Protein AF-A0A496DAZ5-F1 (afdb_monomer)

Mean predicted aligned error: 9.8 Å

Foldseek 3Di:
DVVVVVCLCCDPPRLQPCDPVLVVLLVVLVVCCVVVVDAAEAEDEALLVDPLVVSLVVQVSQLSQCQRPNPSAGSSRHPYYHYYYDVVSNVVSCCVVPNPPDDPVVVCVSRDDPDDDDDDCLVVLLVLQLVLQCLQDEPQADCPPDPLLSLLSSVVVSLCVVVPVADSVLSVVRNPDDYDDQDWKDFPPDIATQRLASLSVSLVVVCVSLVHLVSSLVSLVVCVVVFDFDDPSCVSLCQRQVCLLCCVPPVLDDQPDWDDDQQWIWGCHPSVSRSGIDTPVVRRPPGRDGSSNSSSSNSVSCVVGIDD

Sequence (308 aa):
MESFIQDIIQRQGSIYERNIVTQIIQSLITNAKKEEKKEIVLVIDDLDRIDPEHIFRILNILSVHDDFCCTKEHKFKIDKTILVCDVENIRRIFHAKYGSDVDFSGYIDKFYSKEVFHFHNEDEIQKCIADQILKIKSKTSDFQSDRYTYKGLEFILQYLIKYGYVNVRTLERFIFDYSMEDKTVRFNDMVLTVVNSPALIIFEFLKRVLGSSEDLLSTLLSISSNKIYVNCNHVDILELFIILADLPNNLLRDDKQKNSYKGVSYMIGAYKKNLIANIDYGTLSDCKVDCFGLLYDAYLNYKKHFVL

Structure (mmCIF, N/CA/C/O backbone):
data_AF-A0A496DAZ5-F1
#
_entry.id   AF-A0A496DAZ5-F1
#
loop_
_atom_site.group_PDB
_atom_site.id
_atom_site.type_symbol
_atom_site.label_atom_id
_atom_site.label_alt_id
_atom_site.label_comp_id
_atom_site.label_asym_id
_atom_site.label_entity_id
_atom_site.label_seq_id
_atom_site.pdbx_PDB_ins_code
_atom_site.Cartn_x
_atom_site.Cartn_y
_atom_site.Cartn_z
_atom_site.occupancy
_atom_site.B_iso_or_equiv
_atom_site.auth_seq_id
_atom_site.auth_comp_id
_atom_site.auth_asym_id
_atom_site.auth_atom_id
_atom_site.pdbx_PDB_model_num
ATOM 1 N N . MET A 1 1 ? -42.286 -4.685 42.822 1.00 54.16 1 MET A N 1
ATOM 2 C CA . MET A 1 1 ? -41.508 -4.258 41.636 1.00 54.16 1 MET A CA 1
ATOM 3 C C . MET A 1 1 ? -40.125 -3.758 42.030 1.00 54.16 1 MET A C 1
ATOM 5 O O . MET A 1 1 ? -39.163 -4.272 41.483 1.00 54.16 1 MET A O 1
ATOM 9 N N . GLU A 1 2 ? -39.995 -2.850 43.004 1.00 59.78 2 GLU A N 1
ATOM 10 C CA . GLU A 1 2 ? -38.678 -2.364 43.470 1.00 59.78 2 GLU A CA 1
ATOM 11 C C . GLU A 1 2 ? -37.768 -3.463 44.042 1.00 59.78 2 GLU A C 1
ATOM 13 O O . GLU A 1 2 ? -36.582 -3.483 43.724 1.00 59.78 2 GLU A O 1
ATOM 18 N N . SER A 1 3 ? -38.311 -4.424 44.803 1.00 69.88 3 SER A N 1
ATOM 19 C CA . SER A 1 3 ? -37.528 -5.556 45.334 1.00 69.88 3 SER A CA 1
ATOM 20 C C . SER A 1 3 ? -36.926 -6.435 44.231 1.00 69.88 3 SER A C 1
ATOM 22 O O . SER A 1 3 ? -35.763 -6.802 44.298 1.00 69.88 3 SER A O 1
ATOM 24 N N . PHE A 1 4 ? -37.686 -6.695 43.164 1.00 73.12 4 PHE A N 1
ATOM 25 C CA . PHE A 1 4 ? -37.251 -7.518 42.033 1.00 73.12 4 PHE A CA 1
ATOM 26 C C . PHE A 1 4 ? -36.111 -6.868 41.235 1.00 73.12 4 PHE A C 1
ATOM 28 O O . PHE A 1 4 ? -35.172 -7.545 40.827 1.00 73.12 4 PHE A O 1
ATOM 35 N N . ILE A 1 5 ? -36.165 -5.546 41.032 1.00 71.12 5 ILE A N 1
ATOM 36 C CA . ILE A 1 5 ? -35.084 -4.812 40.358 1.00 71.12 5 ILE A CA 1
ATOM 37 C C . ILE A 1 5 ? -33.823 -4.788 41.229 1.00 71.12 5 ILE A C 1
ATOM 39 O O . ILE A 1 5 ? -32.728 -5.002 40.714 1.00 71.12 5 ILE A O 1
ATOM 43 N N . GLN A 1 6 ? -33.962 -4.577 42.540 1.00 73.56 6 GLN A N 1
ATOM 44 C CA . GLN A 1 6 ? -32.828 -4.618 43.471 1.00 73.56 6 GLN A CA 1
ATOM 45 C C . GLN A 1 6 ? -32.149 -5.993 43.486 1.00 73.56 6 GLN A C 1
ATOM 47 O O . GLN A 1 6 ? -30.923 -6.062 43.391 1.00 73.56 6 GLN A O 1
ATOM 52 N N . ASP A 1 7 ? -32.928 -7.077 43.491 1.00 78.06 7 ASP A N 1
ATOM 53 C CA . ASP A 1 7 ? -32.398 -8.442 43.419 1.00 78.06 7 ASP A CA 1
ATOM 54 C C . ASP A 1 7 ? -31.611 -8.682 42.119 1.00 78.06 7 ASP A C 1
ATOM 56 O O . ASP A 1 7 ? -30.539 -9.286 42.132 1.00 78.06 7 ASP A O 1
ATOM 60 N N . ILE A 1 8 ? -32.093 -8.162 40.985 1.00 77.06 8 ILE A N 1
ATOM 61 C CA . ILE A 1 8 ? -31.413 -8.269 39.684 1.00 77.06 8 ILE A CA 1
ATOM 62 C C . ILE A 1 8 ? -30.109 -7.459 39.639 1.00 77.06 8 ILE A C 1
ATOM 64 O O . ILE A 1 8 ? -29.144 -7.896 39.006 1.00 77.06 8 ILE A O 1
ATOM 68 N N . ILE A 1 9 ? -30.068 -6.297 40.294 1.00 77.31 9 ILE A N 1
ATOM 69 C CA . ILE A 1 9 ? -28.884 -5.426 40.356 1.00 77.31 9 ILE A CA 1
ATOM 70 C C . ILE A 1 9 ? -27.791 -6.027 41.253 1.00 77.31 9 ILE A C 1
ATOM 72 O O . ILE A 1 9 ? -26.601 -5.843 40.989 1.00 77.31 9 ILE A O 1
ATOM 76 N N . GLN A 1 10 ? -28.174 -6.743 42.312 1.00 77.50 10 GLN A N 1
ATOM 77 C CA . GLN A 1 10 ? -27.234 -7.372 43.249 1.00 77.50 10 GLN A CA 1
ATOM 78 C C . GLN A 1 10 ? -26.801 -8.781 42.821 1.00 77.50 10 GLN A C 1
ATOM 80 O O . GLN A 1 10 ? -25.824 -9.315 43.346 1.00 77.50 10 GLN A O 1
ATOM 85 N N . ARG A 1 11 ? -27.495 -9.389 41.853 1.00 83.00 11 ARG A N 1
ATOM 86 C CA . ARG A 1 11 ? -27.170 -10.722 41.349 1.00 83.00 11 ARG A CA 1
ATOM 87 C C . ARG A 1 11 ? -25.868 -10.712 40.548 1.00 83.00 11 ARG A C 1
ATOM 89 O O . ARG A 1 11 ? -25.789 -10.124 39.471 1.00 83.00 11 ARG A O 1
ATOM 96 N N . GLN A 1 12 ? -24.873 -11.442 41.044 1.00 81.00 12 GLN A N 1
ATOM 97 C CA . GLN A 1 12 ? -23.608 -11.657 40.345 1.00 81.00 12 GLN A CA 1
ATOM 98 C C . GLN A 1 12 ? -23.838 -12.319 38.977 1.00 81.00 12 GLN A C 1
ATOM 100 O O . GLN A 1 12 ? -24.598 -13.284 38.863 1.00 81.00 12 GLN A O 1
ATOM 105 N N . GLY A 1 13 ? -23.190 -11.791 37.938 1.00 76.75 13 GLY A N 1
ATOM 106 C CA . GLY A 1 13 ? -23.338 -12.249 36.555 1.00 76.75 13 GLY A CA 1
ATOM 107 C C . GLY A 1 13 ? -24.593 -11.729 35.845 1.00 76.75 13 GLY A C 1
ATOM 108 O O . GLY A 1 13 ? -24.830 -12.085 34.693 1.00 76.75 13 GLY A O 1
ATOM 109 N N . SER A 1 14 ? -25.400 -10.890 36.502 1.00 83.06 14 SER A N 1
ATOM 110 C CA . SER A 1 14 ? -26.511 -10.180 35.864 1.00 83.06 14 SER A CA 1
ATOM 111 C C . SER A 1 14 ? -25.996 -9.109 34.902 1.00 83.06 14 SER A C 1
ATOM 113 O O . SER A 1 14 ? -25.025 -8.407 35.188 1.00 83.06 14 SER A O 1
ATOM 115 N N . ILE A 1 15 ? -26.705 -8.897 33.792 1.00 78.00 15 ILE A N 1
ATOM 116 C CA . ILE A 1 15 ? -26.423 -7.783 32.872 1.00 78.00 15 ILE A CA 1
ATOM 117 C C . ILE A 1 15 ? -26.554 -6.413 33.560 1.00 78.00 15 ILE A C 1
ATOM 119 O O . ILE A 1 15 ? -25.842 -5.468 33.219 1.00 78.00 15 ILE A O 1
ATOM 123 N N . TYR A 1 16 ? -27.386 -6.335 34.603 1.00 81.25 16 TYR A N 1
ATOM 124 C CA . TYR A 1 16 ? -27.602 -5.138 35.416 1.00 81.25 16 TYR A CA 1
ATOM 125 C C . TYR A 1 16 ? -26.789 -5.134 36.719 1.00 81.25 16 TYR A C 1
ATOM 127 O O . TYR A 1 16 ? -27.028 -4.294 37.587 1.00 81.25 16 TYR A O 1
ATOM 135 N N . GLU A 1 17 ? -25.834 -6.060 36.878 1.00 85.81 17 GLU A N 1
ATOM 136 C CA . GLU A 1 17 ? -25.013 -6.149 38.087 1.00 85.81 17 GLU A CA 1
ATOM 137 C C . GLU A 1 17 ? -24.323 -4.807 38.382 1.00 85.81 17 GLU A C 1
ATOM 139 O O . GLU A 1 17 ? -23.604 -4.268 37.531 1.00 85.81 17 GLU A O 1
ATOM 144 N N . ARG A 1 18 ? -24.495 -4.300 39.610 1.00 86.25 18 ARG A N 1
ATOM 145 C CA . ARG A 1 18 ? -23.873 -3.061 40.101 1.00 86.25 18 ARG A CA 1
ATOM 146 C C . ARG A 1 18 ? -23.150 -3.279 41.429 1.00 86.25 18 ARG A C 1
ATOM 148 O O . ARG A 1 18 ? -23.588 -2.839 42.492 1.00 86.25 18 ARG A O 1
ATOM 155 N N . ASN A 1 19 ? -22.004 -3.939 41.352 1.00 87.38 19 ASN A N 1
ATOM 156 C CA . ASN A 1 19 ? -21.146 -4.201 42.505 1.00 87.38 19 ASN A CA 1
ATOM 157 C C . ASN A 1 19 ? -20.302 -2.975 42.925 1.00 87.38 19 ASN A C 1
ATOM 159 O O . ASN A 1 19 ? -20.320 -1.922 42.282 1.00 87.38 19 ASN A O 1
ATOM 163 N N . ILE A 1 20 ? -19.533 -3.127 44.009 1.00 88.88 20 ILE A N 1
ATOM 164 C CA . ILE A 1 20 ? -18.658 -2.075 44.560 1.00 88.88 20 ILE A CA 1
ATOM 165 C C . ILE A 1 20 ? -17.662 -1.569 43.507 1.00 88.88 20 ILE A C 1
ATOM 167 O O . ILE A 1 20 ? -17.467 -0.364 43.380 1.00 88.88 20 ILE A O 1
ATOM 171 N N . VAL A 1 21 ? -17.084 -2.461 42.696 1.00 90.00 21 VAL A N 1
ATOM 172 C CA . VAL A 1 21 ? -16.144 -2.082 41.627 1.00 90.00 21 VAL A CA 1
ATOM 173 C C . VAL A 1 21 ? -16.825 -1.181 40.594 1.00 90.00 21 VAL A C 1
ATOM 175 O O . VAL A 1 21 ? -16.289 -0.135 40.237 1.00 90.00 21 VAL A O 1
ATOM 178 N N . THR A 1 22 ? -18.045 -1.528 40.175 1.00 89.81 22 THR A N 1
ATOM 179 C CA . THR A 1 22 ? -18.849 -0.712 39.251 1.00 89.81 22 THR A CA 1
ATOM 180 C C . THR A 1 22 ? -19.105 0.679 39.833 1.00 89.81 22 THR A C 1
ATOM 182 O O . THR A 1 22 ? -18.955 1.675 39.132 1.00 89.81 22 THR A O 1
ATOM 185 N N . GLN A 1 23 ? -19.436 0.769 41.125 1.00 90.56 23 GLN A N 1
ATOM 186 C CA . GLN A 1 23 ? -19.675 2.048 41.806 1.00 90.56 23 GLN A CA 1
ATOM 187 C C . GLN A 1 23 ? -18.406 2.904 41.918 1.00 90.56 23 GLN A C 1
ATOM 189 O O . GLN A 1 23 ? -18.480 4.122 41.738 1.00 90.56 23 GLN A O 1
ATOM 194 N N . ILE A 1 24 ? -17.248 2.282 42.161 1.00 94.56 24 ILE A N 1
ATOM 195 C CA . ILE A 1 24 ? -15.949 2.965 42.175 1.00 94.56 24 ILE A CA 1
ATOM 196 C C . ILE A 1 24 ? -15.659 3.551 40.790 1.00 94.56 24 ILE A C 1
ATOM 198 O O . ILE A 1 24 ? -15.400 4.747 40.683 1.00 94.56 24 ILE A O 1
ATOM 202 N N . ILE A 1 25 ? -15.777 2.749 39.727 1.00 93.56 25 ILE A N 1
ATOM 203 C CA . ILE A 1 25 ? -15.544 3.199 38.345 1.00 93.56 25 ILE A CA 1
ATOM 204 C C . ILE A 1 25 ? -16.489 4.352 37.977 1.00 93.56 25 ILE A C 1
ATOM 206 O O . ILE A 1 25 ? -16.036 5.387 37.491 1.00 93.56 25 ILE A O 1
ATOM 210 N N . GLN A 1 26 ? -17.788 4.212 38.267 1.00 93.38 26 GLN A N 1
ATOM 211 C CA . GLN A 1 26 ? -18.779 5.268 38.026 1.00 93.38 26 GLN A CA 1
ATOM 212 C C . GLN A 1 26 ? -18.417 6.567 38.757 1.00 93.38 26 GLN A C 1
ATOM 214 O O . GLN A 1 26 ? -18.541 7.649 38.181 1.00 93.38 26 GLN A O 1
ATOM 219 N N . SER A 1 27 ? -17.964 6.472 40.010 1.00 94.06 27 SER A N 1
ATOM 220 C CA . SER A 1 27 ? -17.559 7.632 40.813 1.00 94.06 27 SER A CA 1
ATOM 221 C C . SER A 1 27 ? -16.335 8.325 40.221 1.00 94.06 27 SER A C 1
ATOM 223 O O . SER A 1 27 ? -16.352 9.542 40.051 1.00 94.06 27 SER A O 1
ATOM 225 N N . LEU A 1 28 ? -15.310 7.556 39.842 1.00 93.69 28 LEU A N 1
ATOM 226 C CA . LEU A 1 28 ? -14.092 8.081 39.221 1.00 93.69 28 LEU A CA 1
ATOM 227 C C . LEU A 1 28 ? -14.400 8.812 37.912 1.00 93.69 28 LEU A C 1
ATOM 229 O O . LEU A 1 28 ? -13.990 9.956 37.734 1.00 93.69 28 LEU A O 1
ATOM 233 N N . ILE A 1 29 ? -15.186 8.187 37.033 1.00 93.56 29 ILE A N 1
ATOM 234 C CA . ILE A 1 29 ? -15.584 8.776 35.749 1.00 93.56 29 ILE A CA 1
ATOM 235 C C . ILE A 1 29 ? -16.422 10.038 35.966 1.00 93.56 29 ILE A C 1
ATOM 237 O O . ILE A 1 29 ? -16.179 11.061 35.332 1.00 93.56 29 ILE A O 1
ATOM 241 N N . THR A 1 30 ? -17.380 10.008 36.894 1.00 92.56 30 THR A N 1
ATOM 242 C CA . THR A 1 30 ? -18.232 11.172 37.184 1.00 92.56 30 THR A CA 1
ATOM 243 C C . THR A 1 30 ? -17.424 12.345 37.741 1.00 92.56 30 THR A C 1
ATOM 245 O O . THR A 1 30 ? -17.691 13.492 37.381 1.00 92.56 30 THR A O 1
ATOM 248 N N . ASN A 1 31 ? -16.438 12.081 38.601 1.00 93.06 31 ASN A N 1
ATOM 249 C CA . ASN A 1 31 ? -15.566 13.118 39.149 1.00 93.06 31 ASN A CA 1
ATOM 250 C C . ASN A 1 31 ? -14.665 13.713 38.062 1.00 93.06 31 ASN A C 1
ATOM 252 O O . ASN A 1 31 ? -14.655 14.930 37.899 1.00 93.06 31 ASN A O 1
ATOM 256 N N . ALA A 1 32 ? -14.029 12.868 37.244 1.00 92.12 32 ALA A N 1
ATOM 257 C CA . ALA A 1 32 ? -13.208 13.316 36.120 1.00 92.12 32 ALA A CA 1
ATOM 258 C C . ALA A 1 32 ? -13.998 14.212 35.150 1.00 92.12 32 ALA A C 1
ATOM 260 O O . ALA A 1 32 ? -13.527 15.279 34.760 1.00 92.12 32 ALA A O 1
ATOM 261 N N . LYS A 1 33 ? -15.246 13.845 34.826 1.00 91.06 33 LYS A N 1
ATOM 262 C CA . LYS A 1 33 ? -16.132 14.681 33.998 1.00 91.06 33 LYS A CA 1
ATOM 263 C C . LYS A 1 33 ? -16.429 16.042 34.622 1.00 91.06 33 LYS A C 1
ATOM 265 O O . LYS A 1 33 ? -16.502 17.034 33.902 1.00 91.06 33 LYS A O 1
ATOM 270 N N . LYS A 1 34 ? -16.636 16.108 35.942 1.00 90.88 34 LYS A N 1
ATOM 271 C CA . LYS A 1 34 ? -16.931 17.369 36.645 1.00 90.88 34 LYS A CA 1
ATOM 272 C C . LYS A 1 34 ? -15.724 18.301 36.687 1.00 90.88 34 LYS A C 1
ATOM 274 O O . LYS A 1 34 ? -15.903 19.508 36.543 1.00 90.88 34 LYS A O 1
ATOM 279 N N . GLU A 1 35 ? -14.535 17.745 36.887 1.00 92.00 35 GLU A N 1
ATOM 280 C CA . GLU A 1 35 ? -13.281 18.497 36.964 1.00 92.00 35 GLU A CA 1
ATOM 281 C C . GLU A 1 35 ? -12.863 19.031 35.590 1.00 92.00 35 GLU A C 1
ATOM 283 O O . GLU A 1 35 ? -12.653 20.232 35.428 1.00 92.00 35 GLU A O 1
ATOM 288 N N . GLU A 1 36 ? -12.821 18.160 34.581 1.00 90.62 36 GLU A N 1
ATOM 289 C CA . GLU A 1 36 ? -12.312 18.494 33.246 1.00 90.62 36 GLU A CA 1
ATOM 290 C C . GLU A 1 36 ? -13.377 19.083 32.311 1.00 90.62 36 GLU A C 1
ATOM 292 O O . GLU A 1 36 ? -13.033 19.663 31.281 1.00 90.62 36 GLU A O 1
ATOM 297 N N . LYS A 1 37 ? -14.672 18.928 32.635 1.00 90.38 37 LYS A N 1
ATOM 298 C CA . LYS A 1 37 ? -15.815 19.281 31.766 1.00 90.38 37 LYS A CA 1
ATOM 299 C C . LYS A 1 37 ? -15.695 18.694 30.350 1.00 90.38 37 LYS A C 1
ATOM 301 O O . LYS A 1 37 ? -16.071 19.337 29.371 1.00 90.38 37 LYS A O 1
ATOM 306 N N . LYS A 1 38 ? -15.161 17.474 30.247 1.00 90.19 38 LYS A N 1
ATOM 307 C CA . LYS A 1 38 ? -14.953 16.738 28.991 1.00 90.19 38 LYS A CA 1
ATOM 308 C C . LYS A 1 38 ? -15.744 15.437 28.979 1.00 90.19 38 LYS A C 1
ATOM 310 O O . LYS A 1 38 ? -16.008 14.853 30.029 1.00 90.19 38 LYS A O 1
ATOM 315 N N . GLU A 1 39 ? -16.080 14.988 27.775 1.00 92.12 39 GLU A N 1
ATOM 316 C CA . GLU A 1 39 ? -16.600 13.642 27.545 1.00 92.12 39 GLU A CA 1
ATOM 317 C C . GLU A 1 39 ? -15.500 12.601 27.800 1.00 92.12 39 GLU A C 1
ATOM 319 O O . GLU A 1 39 ? -14.332 12.808 27.464 1.00 92.12 39 GLU A O 1
ATOM 324 N N . ILE A 1 40 ? -15.882 11.469 28.381 1.00 92.44 40 ILE A N 1
ATOM 325 C CA . ILE A 1 40 ? -15.017 10.311 28.594 1.00 92.44 40 ILE A CA 1
ATOM 326 C C . ILE A 1 40 ? -15.314 9.300 27.490 1.00 92.44 40 ILE A C 1
ATOM 328 O O . ILE A 1 40 ? -16.448 8.833 27.353 1.00 92.44 40 ILE A O 1
ATOM 332 N N . VAL A 1 41 ? -14.279 8.942 26.731 1.00 93.12 41 VAL A N 1
ATOM 333 C CA . VAL A 1 41 ? -14.354 7.994 25.615 1.00 93.12 41 VAL A CA 1
ATOM 334 C C . VAL A 1 41 ? -13.535 6.749 25.946 1.00 93.12 41 VAL A C 1
ATOM 336 O O . VAL A 1 41 ? -12.373 6.859 26.333 1.00 93.12 41 VAL A O 1
ATOM 339 N N . LEU A 1 42 ? -14.133 5.568 25.786 1.00 92.38 42 LEU A N 1
ATOM 340 C CA . LEU A 1 42 ? -13.437 4.283 25.847 1.00 92.38 42 LEU A CA 1
ATOM 341 C C . LEU A 1 42 ? -13.033 3.869 24.437 1.00 92.38 42 LEU A C 1
ATOM 343 O O . LEU A 1 42 ? -13.901 3.666 23.594 1.00 92.38 42 LEU A O 1
ATOM 347 N N . VAL A 1 43 ? -11.735 3.714 24.195 1.00 93.94 43 VAL A N 1
ATOM 348 C CA . VAL A 1 43 ? -11.210 3.200 22.926 1.00 93.94 43 VAL A CA 1
ATOM 349 C C . VAL A 1 43 ? -10.673 1.793 23.154 1.00 93.94 43 VAL A C 1
ATOM 351 O O . VAL A 1 43 ? -9.853 1.585 24.049 1.00 93.94 43 VAL A O 1
ATOM 354 N N . ILE A 1 44 ? -11.149 0.834 22.362 1.00 91.88 44 ILE A N 1
ATOM 355 C CA . ILE A 1 44 ? -10.646 -0.542 22.334 1.00 91.88 44 ILE A CA 1
ATOM 356 C C . ILE A 1 44 ? -10.038 -0.763 20.954 1.00 91.88 44 ILE A C 1
ATOM 358 O O . ILE A 1 44 ? -10.760 -0.748 19.959 1.00 91.88 44 ILE A O 1
ATOM 362 N N . ASP A 1 45 ? -8.723 -0.940 20.920 1.00 92.69 45 ASP A N 1
ATOM 363 C CA . ASP A 1 45 ? -7.939 -1.113 19.698 1.00 92.69 45 ASP A CA 1
ATOM 364 C C . ASP A 1 45 ? -7.512 -2.573 19.503 1.00 92.69 45 ASP A C 1
ATOM 366 O O . ASP A 1 45 ? -7.512 -3.354 20.460 1.00 92.69 45 ASP A O 1
ATOM 370 N N . ASP A 1 46 ? -7.159 -2.934 18.268 1.00 88.56 46 ASP A N 1
ATOM 371 C CA . ASP A 1 46 ? -6.707 -4.272 17.865 1.00 88.56 46 ASP A CA 1
ATOM 372 C C . ASP A 1 46 ? -7.679 -5.407 18.283 1.00 88.56 46 ASP A C 1
ATOM 374 O O . ASP A 1 46 ? -7.256 -6.522 18.613 1.00 88.56 46 ASP A O 1
ATOM 378 N N . LEU A 1 47 ? -9.000 -5.154 18.272 1.00 88.06 47 LEU A N 1
ATOM 379 C CA . LEU A 1 47 ? -9.996 -6.146 18.714 1.00 88.06 47 LEU A CA 1
ATOM 380 C C . LEU A 1 47 ? -9.889 -7.456 17.912 1.00 88.06 47 LEU A C 1
ATOM 382 O O . LEU A 1 47 ? -10.034 -8.536 18.477 1.00 88.06 47 LEU A O 1
ATOM 386 N N . ASP A 1 48 ? -9.589 -7.377 16.616 1.00 88.44 48 ASP A N 1
ATOM 387 C CA . ASP A 1 48 ? -9.481 -8.514 15.698 1.00 88.44 48 ASP A CA 1
ATOM 388 C C . ASP A 1 48 ? -8.221 -9.383 15.892 1.00 88.44 48 ASP A C 1
ATOM 390 O O . ASP A 1 48 ? -8.090 -10.424 15.246 1.00 88.44 48 ASP A O 1
ATOM 394 N N . ARG A 1 49 ? -7.312 -9.005 16.805 1.00 88.69 49 ARG A N 1
ATOM 395 C CA . ARG A 1 49 ? -6.138 -9.814 17.199 1.00 88.69 49 ARG A CA 1
ATOM 396 C C . ARG A 1 49 ? -6.380 -10.713 18.409 1.00 88.69 49 ARG A C 1
ATOM 398 O O . ARG A 1 49 ? -5.505 -11.494 18.784 1.00 88.69 49 ARG A O 1
ATOM 405 N N . ILE A 1 50 ? -7.536 -10.582 19.050 1.00 89.06 50 ILE A N 1
ATOM 406 C CA . ILE A 1 50 ? -7.934 -11.415 20.182 1.00 89.06 50 ILE A CA 1
ATOM 407 C C . ILE A 1 50 ? -8.454 -12.764 19.656 1.00 89.06 50 ILE A C 1
ATOM 409 O O . ILE A 1 50 ? -8.863 -12.892 18.505 1.00 89.06 50 ILE A O 1
ATOM 413 N N . ASP A 1 51 ? -8.446 -13.795 20.501 1.00 88.69 51 ASP A N 1
ATOM 414 C CA . ASP A 1 51 ? -9.098 -15.066 20.189 1.00 88.69 51 ASP A CA 1
ATOM 415 C C . ASP A 1 51 ? -10.553 -14.866 19.682 1.00 88.69 51 ASP A C 1
ATOM 417 O O . ASP A 1 51 ? -11.321 -14.122 20.313 1.00 88.69 51 ASP A O 1
ATOM 421 N N . PRO A 1 52 ? -10.962 -15.548 18.589 1.00 87.69 52 PRO A N 1
ATOM 422 C CA . PRO A 1 52 ? -12.289 -15.425 17.986 1.00 87.69 52 PRO A CA 1
ATOM 423 C C . PRO A 1 52 ? -13.470 -15.514 18.952 1.00 87.69 52 PRO A C 1
ATOM 425 O O . PRO A 1 52 ? -14.496 -14.863 18.747 1.00 87.69 52 PRO A O 1
ATOM 428 N N . GLU A 1 53 ? -13.391 -16.336 20.001 1.00 87.44 53 GLU A N 1
ATOM 429 C CA . GLU A 1 53 ? -14.476 -16.449 20.969 1.00 87.44 53 GLU A CA 1
ATOM 430 C C . GLU A 1 53 ? -14.604 -15.203 21.836 1.00 87.44 53 GLU A C 1
ATOM 432 O O . GLU A 1 53 ? -15.713 -14.712 22.067 1.00 87.44 53 GLU A O 1
ATOM 437 N N . HIS A 1 54 ? -13.473 -14.660 22.265 1.00 91.25 54 HIS A N 1
ATOM 438 C CA . HIS A 1 54 ? -13.436 -13.466 23.087 1.00 91.25 54 HIS A CA 1
ATOM 439 C C . HIS A 1 54 ? -13.869 -12.214 22.318 1.00 91.25 54 HIS A C 1
ATOM 441 O O . HIS A 1 54 ? -14.577 -11.400 22.904 1.00 91.25 54 HIS A O 1
ATOM 447 N N . ILE A 1 55 ? -13.563 -12.093 21.020 1.00 92.56 55 ILE A N 1
ATOM 448 C CA . ILE A 1 55 ? -14.029 -10.978 20.169 1.00 92.56 55 ILE A CA 1
ATOM 449 C C . ILE A 1 55 ? -15.552 -10.826 20.254 1.00 92.56 55 ILE A C 1
ATOM 451 O O . ILE A 1 55 ? -16.069 -9.787 20.668 1.00 92.56 55 ILE A O 1
ATOM 455 N N . PHE A 1 56 ? -16.289 -11.887 19.910 1.00 92.06 56 PHE A N 1
ATOM 456 C CA . PHE A 1 56 ? -17.752 -11.836 19.883 1.00 92.06 56 PHE A CA 1
ATOM 457 C C . PHE A 1 56 ? -18.352 -11.715 21.285 1.00 92.06 56 PHE A C 1
ATOM 459 O O . PHE A 1 56 ? -19.395 -11.087 21.458 1.00 92.06 56 PHE A O 1
ATOM 466 N N . ARG A 1 57 ? -17.691 -12.265 22.310 1.00 90.81 57 ARG A N 1
ATOM 467 C CA . ARG A 1 57 ? -18.099 -12.057 23.706 1.00 90.81 57 ARG A CA 1
ATOM 468 C C . ARG A 1 57 ? -17.966 -10.593 24.120 1.00 90.81 57 ARG A C 1
ATOM 470 O O . ARG A 1 57 ? -18.898 -10.072 24.721 1.00 90.81 57 ARG A O 1
ATOM 477 N N . ILE A 1 58 ? -16.859 -9.932 23.784 1.00 91.44 58 ILE A N 1
ATOM 478 C CA . ILE A 1 58 ? -16.642 -8.511 24.083 1.00 91.44 58 ILE A CA 1
ATOM 479 C C . ILE A 1 58 ? -17.701 -7.657 23.383 1.00 91.44 58 ILE A C 1
ATOM 481 O O . ILE A 1 58 ? -18.351 -6.857 24.049 1.00 91.44 58 ILE A O 1
ATOM 485 N N . LEU A 1 59 ? -17.941 -7.884 22.087 1.00 91.12 59 LEU A N 1
ATOM 486 C CA . LEU A 1 59 ? -18.975 -7.172 21.326 1.00 91.12 59 LEU A CA 1
ATOM 487 C C . LEU A 1 59 ? -20.354 -7.282 21.994 1.00 91.12 59 LEU A C 1
ATOM 489 O O . LEU A 1 59 ? -20.989 -6.268 22.279 1.00 91.12 59 LEU A O 1
ATOM 493 N N . ASN A 1 60 ? -20.777 -8.504 22.330 1.00 89.31 60 ASN A N 1
ATOM 494 C CA . ASN A 1 60 ? -22.064 -8.746 22.987 1.00 89.31 60 ASN A CA 1
ATOM 495 C C . ASN A 1 60 ? -22.155 -8.113 24.386 1.00 89.31 60 ASN A C 1
ATOM 497 O O . ASN A 1 60 ? -23.215 -7.630 24.777 1.00 89.31 60 ASN A O 1
ATOM 501 N N . ILE A 1 61 ? -21.061 -8.100 25.153 1.00 88.00 61 ILE A N 1
ATOM 502 C CA . ILE A 1 61 ? -21.031 -7.453 26.473 1.00 88.00 61 ILE A CA 1
ATOM 503 C C . ILE A 1 61 ? -21.200 -5.939 26.323 1.00 88.00 61 ILE A C 1
ATOM 505 O O . ILE A 1 61 ? -22.010 -5.339 27.030 1.00 88.00 61 ILE A O 1
ATOM 509 N N . LEU A 1 62 ? -20.468 -5.325 25.392 1.00 87.88 62 LEU A N 1
ATOM 510 C CA . LEU A 1 62 ? -20.517 -3.881 25.174 1.00 87.88 62 LEU A CA 1
ATOM 511 C C . LEU A 1 62 ? -21.892 -3.426 24.679 1.00 87.88 62 LEU A C 1
ATOM 513 O O . LEU A 1 62 ? -22.418 -2.460 25.222 1.00 87.88 62 LEU A O 1
ATOM 517 N N . SER A 1 63 ? -22.537 -4.179 23.777 1.00 85.88 63 SER A N 1
ATOM 518 C CA . SER A 1 63 ? -23.889 -3.836 23.303 1.00 85.88 63 SER A CA 1
ATOM 519 C C . SER A 1 63 ? -24.936 -3.788 24.417 1.00 85.88 63 SER A C 1
ATOM 521 O O . SER A 1 63 ? -25.925 -3.074 24.312 1.00 85.88 63 SER A O 1
ATOM 523 N N . VAL A 1 64 ? -24.736 -4.551 25.496 1.00 85.12 64 VAL A N 1
AT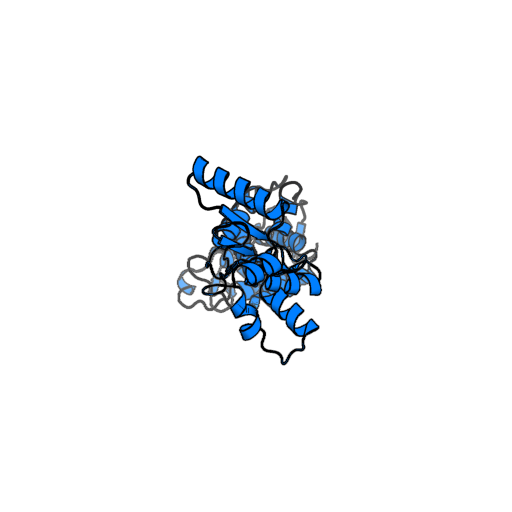OM 524 C CA . VAL A 1 64 ? -25.655 -4.566 26.644 1.00 85.12 64 VAL A CA 1
ATOM 525 C C . VAL A 1 64 ? -25.322 -3.455 27.644 1.00 85.12 64 VAL A C 1
ATOM 527 O O . VAL A 1 64 ? -26.187 -3.014 28.398 1.00 85.12 64 VAL A O 1
ATOM 530 N N . HIS A 1 65 ? -24.075 -2.984 27.669 1.00 87.44 65 HIS A N 1
ATOM 531 C CA . HIS A 1 65 ? -23.663 -1.930 28.587 1.00 87.44 65 HIS A CA 1
ATOM 532 C C . HIS A 1 65 ? -24.171 -0.543 28.193 1.00 87.44 65 HIS A C 1
ATOM 534 O O . HIS A 1 65 ? -24.299 0.278 29.097 1.00 87.44 65 HIS A O 1
ATOM 540 N N . ASP A 1 66 ? -24.475 -0.285 26.918 1.00 82.50 66 ASP A N 1
ATOM 541 C CA . ASP A 1 66 ? -24.926 1.027 26.420 1.00 82.50 66 ASP A CA 1
ATOM 542 C C . ASP A 1 66 ? -26.367 1.409 26.828 1.00 82.50 66 ASP A C 1
ATOM 544 O O . ASP A 1 66 ? -26.748 2.574 26.721 1.00 82.50 66 ASP A O 1
ATOM 548 N N . ASP A 1 67 ? -27.159 0.471 27.360 1.00 81.19 67 ASP A N 1
ATOM 549 C CA . ASP A 1 67 ? -28.493 0.742 27.918 1.00 81.19 67 ASP A CA 1
ATOM 550 C C . ASP A 1 67 ? -28.655 0.138 29.321 1.00 81.19 67 ASP A C 1
ATOM 552 O O . ASP A 1 67 ? -29.474 -0.749 29.594 1.00 81.19 67 ASP A O 1
ATOM 556 N N . PHE A 1 68 ? -27.823 0.608 30.251 1.00 81.75 68 PHE A N 1
ATOM 557 C CA . PHE A 1 68 ? -27.819 0.087 31.610 1.00 81.75 68 PHE A CA 1
ATOM 558 C C . PHE A 1 68 ? -29.131 0.421 32.332 1.00 81.75 68 PHE A C 1
ATOM 560 O O . PHE A 1 68 ? -29.472 1.586 32.528 1.00 81.75 68 PHE A O 1
ATOM 567 N N . CYS A 1 69 ? -29.872 -0.602 32.759 1.00 76.62 69 CYS A N 1
ATOM 568 C CA . CYS A 1 69 ? -31.169 -0.466 33.436 1.00 76.62 69 CYS A CA 1
ATOM 569 C C . CYS A 1 69 ? -32.204 0.380 32.663 1.00 76.62 69 CYS A C 1
ATOM 571 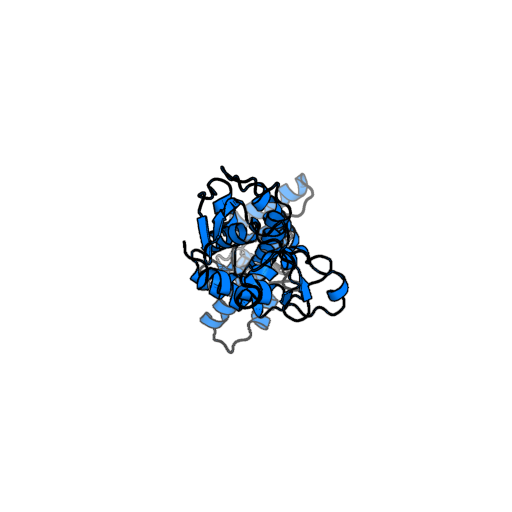O O . CYS A 1 69 ? -32.996 1.083 33.291 1.00 76.62 69 CYS A O 1
ATOM 573 N N . CYS A 1 70 ? -32.202 0.326 31.325 1.00 75.69 70 CYS A N 1
ATOM 574 C CA . CYS A 1 70 ? -33.127 1.084 30.468 1.00 75.69 70 CYS A CA 1
ATOM 575 C C . CYS A 1 70 ? -32.996 2.615 30.618 1.00 75.69 70 CYS A C 1
ATOM 577 O O . CYS A 1 70 ? -33.961 3.358 30.412 1.00 75.69 70 CYS A O 1
ATOM 579 N N . THR A 1 71 ? -31.824 3.096 31.042 1.00 79.94 71 THR A N 1
ATOM 580 C CA . THR A 1 71 ? -31.556 4.528 31.255 1.00 79.94 71 THR A CA 1
ATOM 581 C C . THR A 1 71 ? -30.987 5.219 30.019 1.00 79.94 71 THR A C 1
ATOM 583 O O . THR A 1 71 ? -30.863 6.443 30.024 1.00 79.94 71 THR A O 1
ATOM 586 N N . LYS A 1 72 ? -30.652 4.461 28.962 1.00 79.44 72 LYS A N 1
ATOM 587 C CA . LYS A 1 72 ? -29.832 4.902 27.822 1.00 79.44 72 LYS A CA 1
ATOM 588 C C . LYS A 1 72 ? -28.449 5.425 28.221 1.00 79.44 72 LYS A C 1
ATOM 590 O O . LYS A 1 72 ? -27.821 6.159 27.461 1.00 79.44 72 LYS A O 1
ATOM 595 N N . GLU A 1 73 ? -27.992 5.100 29.427 1.00 84.62 73 GLU A N 1
ATOM 596 C CA . GLU A 1 73 ? -26.651 5.424 29.887 1.00 84.62 73 GLU A CA 1
ATOM 597 C C . GLU A 1 73 ? -25.769 4.182 29.848 1.00 84.62 73 GLU A C 1
ATOM 599 O O . GLU A 1 73 ? -26.194 3.076 30.198 1.00 84.62 73 GLU A O 1
ATOM 604 N N . HIS A 1 74 ? -24.493 4.391 29.534 1.00 90.31 74 HIS A N 1
ATOM 605 C CA . HIS A 1 74 ? -23.506 3.336 29.653 1.00 90.31 74 HIS A CA 1
ATOM 606 C C . HIS A 1 74 ? -23.348 2.890 31.117 1.00 90.31 74 HIS A C 1
ATOM 608 O O . HIS A 1 74 ? -23.250 3.727 32.024 1.00 90.31 74 HIS A O 1
ATOM 614 N N . LYS A 1 75 ? -23.205 1.581 31.360 1.00 90.44 75 LYS A N 1
ATOM 615 C CA . LYS A 1 75 ? -23.011 0.974 32.695 1.00 90.44 75 LYS A CA 1
ATOM 616 C C . LYS A 1 75 ? -21.958 1.688 33.538 1.00 90.44 75 LYS A C 1
ATOM 618 O O . LYS A 1 75 ? -22.147 1.890 34.737 1.00 90.44 75 LYS A O 1
ATOM 623 N N . PHE A 1 76 ? -20.855 2.097 32.921 1.00 92.06 76 PHE A N 1
ATOM 624 C CA . PHE A 1 76 ? -19.744 2.764 33.603 1.00 92.06 76 PHE A CA 1
ATOM 625 C C . PHE A 1 76 ? -19.781 4.295 33.500 1.00 92.06 76 PHE A C 1
ATOM 627 O O . PHE A 1 76 ? -18.809 4.941 33.863 1.00 92.06 76 PHE A O 1
ATOM 634 N N . LYS A 1 77 ? -20.886 4.895 33.031 1.00 90.88 77 LYS A N 1
ATOM 635 C CA . LYS A 1 77 ? -21.018 6.344 32.778 1.00 90.88 77 LYS A CA 1
ATOM 636 C C . LYS A 1 77 ? -20.021 6.882 31.743 1.00 90.88 77 LYS A C 1
ATOM 638 O O . LYS A 1 77 ? -19.652 8.049 31.798 1.00 90.88 77 LYS A O 1
ATOM 643 N N . ILE A 1 78 ? -19.586 6.050 30.805 1.00 93.38 78 ILE A N 1
ATOM 644 C CA . ILE A 1 78 ? -18.751 6.471 29.668 1.00 93.38 78 ILE A CA 1
ATOM 645 C C . ILE A 1 78 ? -19.675 7.137 28.644 1.00 93.38 78 ILE A C 1
ATOM 647 O O . ILE A 1 78 ? -20.818 6.710 28.508 1.00 93.38 78 ILE A O 1
ATOM 651 N N . ASP A 1 79 ? -19.226 8.203 27.981 1.00 91.44 79 ASP A N 1
ATOM 652 C CA . ASP A 1 79 ? -20.063 8.911 27.001 1.00 91.44 79 ASP A CA 1
ATOM 653 C C . ASP A 1 79 ? -20.078 8.201 25.648 1.00 91.44 79 ASP A C 1
ATOM 655 O O . ASP A 1 79 ? -21.107 8.176 24.977 1.00 91.44 79 ASP A O 1
ATOM 659 N N . LYS A 1 80 ? -18.932 7.644 25.233 1.00 90.75 80 LYS A N 1
ATOM 660 C CA . LYS A 1 80 ? -18.773 6.953 23.948 1.00 90.75 80 LYS A CA 1
ATOM 661 C C . LYS A 1 80 ? -17.827 5.764 24.068 1.00 90.75 80 LYS A C 1
ATOM 663 O O . LYS A 1 80 ? -16.783 5.867 24.713 1.00 90.75 80 LYS A O 1
ATOM 668 N N . THR A 1 81 ? -18.153 4.685 23.369 1.00 91.19 81 THR A N 1
ATOM 669 C CA . THR A 1 81 ? -17.271 3.530 23.169 1.00 91.19 81 THR A CA 1
ATOM 670 C C . THR A 1 81 ? -16.891 3.467 21.693 1.00 91.19 81 THR A C 1
ATOM 672 O O . THR A 1 81 ? -17.764 3.491 20.830 1.00 91.19 81 THR A O 1
ATOM 675 N N . ILE A 1 82 ? -15.594 3.423 21.395 1.00 92.31 82 ILE A N 1
ATOM 676 C CA . ILE A 1 82 ? -15.050 3.321 20.040 1.00 92.31 82 ILE A CA 1
ATOM 677 C C . ILE A 1 82 ? -14.296 2.001 19.934 1.00 92.31 82 ILE A C 1
ATOM 679 O O . ILE A 1 82 ? -13.364 1.742 20.697 1.00 92.31 82 ILE A O 1
ATOM 683 N N . LEU A 1 83 ? -14.707 1.180 18.973 1.00 92.12 83 LEU A N 1
ATOM 684 C CA . LEU A 1 83 ? -14.038 -0.063 18.617 1.00 92.12 83 LEU A CA 1
ATOM 685 C C . LEU A 1 83 ? -13.202 0.171 17.364 1.00 92.12 83 LEU A C 1
ATOM 687 O O . LEU A 1 83 ? -13.726 0.637 16.353 1.00 92.12 83 LEU A O 1
ATOM 691 N N . VAL A 1 84 ? -11.917 -0.159 17.435 1.00 92.81 84 VAL A N 1
ATOM 692 C CA . VAL A 1 84 ? -10.973 -0.060 16.321 1.00 92.81 84 VAL A CA 1
ATOM 693 C C . VAL A 1 84 ? -10.502 -1.471 15.980 1.00 92.81 84 VAL A C 1
ATOM 695 O O . VAL A 1 84 ? -10.018 -2.207 16.841 1.00 92.81 84 VAL A O 1
ATOM 698 N N . CYS A 1 85 ? -10.744 -1.884 14.737 1.00 91.94 85 CYS A N 1
ATOM 699 C CA . CYS A 1 85 ? -10.405 -3.212 14.229 1.00 91.94 85 CYS A CA 1
ATOM 700 C C . CYS A 1 85 ? -10.466 -3.257 12.699 1.00 91.94 85 CYS A C 1
ATOM 702 O O . CYS A 1 85 ? -11.094 -2.403 12.067 1.00 91.94 85 CYS A O 1
ATOM 704 N N . ASP A 1 86 ? -9.863 -4.289 12.108 1.00 91.94 86 ASP A N 1
ATOM 705 C CA . ASP A 1 86 ? -10.100 -4.638 10.706 1.00 91.94 86 ASP A CA 1
ATOM 706 C C . ASP A 1 86 ? -11.449 -5.367 10.566 1.00 91.94 86 ASP A C 1
ATOM 708 O O . ASP A 1 86 ? -11.594 -6.542 10.918 1.00 91.94 86 ASP A O 1
ATOM 712 N N . VAL A 1 87 ? -12.452 -4.665 10.029 1.00 91.31 87 VAL A N 1
ATOM 713 C CA . VAL A 1 87 ? -13.811 -5.204 9.851 1.00 91.31 87 VAL A CA 1
ATOM 714 C C . VAL A 1 87 ? -13.849 -6.431 8.935 1.00 91.31 87 VAL A C 1
ATOM 716 O O . VAL A 1 87 ? -14.660 -7.333 9.150 1.00 91.31 87 VAL A O 1
ATOM 719 N N . GLU A 1 88 ? -12.958 -6.515 7.946 1.00 91.69 88 GLU A N 1
ATOM 720 C CA . GLU A 1 88 ? -12.897 -7.657 7.037 1.00 91.69 88 GLU A CA 1
ATOM 721 C C . GLU A 1 88 ? -12.236 -8.859 7.704 1.00 91.69 88 GLU A C 1
ATOM 723 O O . GLU A 1 88 ? -12.645 -10.000 7.474 1.00 91.69 88 GLU A O 1
ATOM 728 N N . ASN A 1 89 ? -11.275 -8.627 8.598 1.00 92.69 89 ASN A N 1
ATOM 729 C CA . ASN A 1 89 ? -10.753 -9.692 9.444 1.00 92.69 89 ASN A CA 1
ATOM 730 C C . ASN A 1 89 ? -11.839 -10.226 10.397 1.00 92.69 89 ASN A C 1
ATOM 732 O O . ASN A 1 89 ? -12.066 -11.436 10.457 1.00 92.69 89 ASN A O 1
ATOM 736 N N . ILE A 1 90 ? -12.605 -9.342 11.049 1.00 93.81 90 ILE A N 1
ATOM 737 C CA . ILE A 1 90 ? -13.754 -9.730 11.888 1.00 93.81 90 ILE A CA 1
ATOM 738 C C . ILE A 1 90 ? -14.788 -10.535 11.081 1.00 93.81 90 ILE A C 1
ATOM 740 O O . ILE A 1 90 ? -15.261 -11.571 11.556 1.00 93.81 90 ILE A O 1
ATOM 744 N N . ARG A 1 91 ? -15.099 -10.121 9.844 1.00 94.25 91 ARG A N 1
ATOM 745 C CA . ARG A 1 91 ? -15.991 -10.850 8.923 1.00 94.25 91 ARG A CA 1
ATOM 746 C C . ARG A 1 91 ? -15.472 -12.255 8.618 1.00 94.25 91 ARG A C 1
ATOM 748 O O . A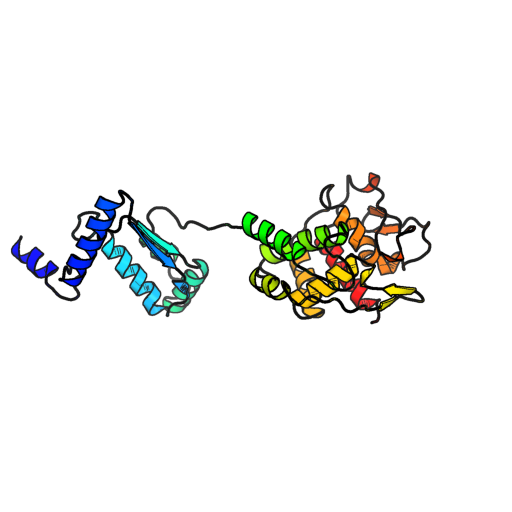RG A 1 91 ? -16.230 -13.223 8.686 1.00 94.25 91 ARG A O 1
ATOM 755 N N . ARG A 1 92 ? -14.181 -12.396 8.307 1.00 94.00 92 ARG A N 1
ATOM 756 C CA . ARG A 1 92 ? -13.554 -13.704 8.042 1.00 94.00 92 ARG A CA 1
ATOM 757 C C . ARG A 1 92 ? -13.611 -14.611 9.267 1.00 94.00 92 ARG A C 1
ATOM 759 O O . ARG A 1 92 ? -13.994 -15.772 9.139 1.00 94.00 92 ARG A O 1
ATOM 766 N N . ILE A 1 93 ? -13.293 -14.079 10.447 1.00 94.00 93 ILE A N 1
ATOM 767 C CA . ILE A 1 93 ? -13.372 -14.806 11.721 1.00 94.00 93 ILE A CA 1
ATOM 768 C C . ILE A 1 93 ? -14.818 -15.242 12.005 1.00 94.00 93 ILE A C 1
ATOM 770 O O . ILE A 1 93 ? -15.055 -16.375 12.427 1.00 94.00 93 ILE A O 1
ATOM 774 N N . PHE A 1 94 ? -15.794 -14.374 11.731 1.00 94.50 94 PHE A N 1
ATOM 775 C CA . PHE A 1 94 ? -17.214 -14.679 11.883 1.00 94.50 94 PHE A CA 1
ATOM 776 C C . PHE A 1 94 ? -17.634 -15.850 10.995 1.00 94.50 94 PHE A C 1
ATOM 778 O O . PHE A 1 94 ? -18.179 -16.830 11.499 1.00 94.50 94 PHE A O 1
ATOM 785 N N . HIS A 1 95 ? -17.326 -15.805 9.699 1.00 94.94 95 HIS A N 1
ATOM 786 C CA . HIS A 1 95 ? -17.684 -16.891 8.785 1.00 94.94 95 HIS A CA 1
ATOM 787 C C . HIS A 1 95 ? -16.931 -18.191 9.077 1.00 94.94 95 HIS A C 1
ATOM 789 O O . HIS A 1 95 ? -17.506 -19.267 8.934 1.00 94.94 95 HIS A O 1
ATOM 795 N N . ALA A 1 96 ? -15.680 -18.117 9.541 1.00 93.38 96 ALA A N 1
ATOM 796 C CA . ALA A 1 96 ? -14.945 -19.298 9.990 1.00 93.38 96 ALA A CA 1
ATOM 797 C C . ALA A 1 96 ? -15.609 -19.965 11.208 1.00 93.38 96 ALA A C 1
ATOM 799 O O . ALA A 1 96 ? -15.580 -21.187 11.334 1.00 93.38 96 ALA A O 1
ATOM 800 N N . LYS A 1 97 ? -16.224 -19.173 12.096 1.00 91.19 97 LYS A N 1
ATOM 801 C CA . LYS A 1 97 ? -16.868 -19.658 13.322 1.00 91.19 97 LYS A CA 1
ATOM 802 C C . LYS A 1 97 ? -18.314 -20.115 13.122 1.00 91.19 97 LYS A C 1
ATOM 804 O O . LYS A 1 97 ? -18.716 -21.121 13.700 1.00 91.19 97 LYS A O 1
ATOM 809 N N . TYR A 1 98 ? -19.101 -19.357 12.363 1.00 91.75 98 TYR A N 1
ATOM 810 C CA . TYR A 1 98 ? -20.550 -19.542 12.242 1.00 91.75 98 TYR A CA 1
ATOM 811 C C . TYR A 1 98 ? -20.982 -20.127 10.889 1.00 91.75 98 TYR A C 1
ATOM 813 O O . TYR A 1 98 ? -22.111 -20.593 10.772 1.00 91.75 98 TYR A O 1
ATOM 821 N N . GLY A 1 99 ? -20.089 -20.153 9.896 1.00 92.75 99 GLY A N 1
ATOM 822 C CA . GLY A 1 99 ? -20.357 -20.612 8.533 1.00 92.75 99 GLY A CA 1
ATOM 823 C C . GLY A 1 99 ? -20.395 -19.468 7.514 1.00 92.75 99 GLY A C 1
ATOM 824 O O . GLY A 1 99 ? -20.733 -18.325 7.832 1.00 92.75 99 GLY A O 1
ATOM 825 N N . SER A 1 100 ? -20.055 -19.781 6.261 1.00 92.38 100 SER A N 1
ATOM 826 C CA . SER A 1 100 ? -20.040 -18.821 5.145 1.00 92.38 100 SER A CA 1
ATOM 827 C C . SER A 1 100 ? -21.415 -18.239 4.825 1.00 92.38 100 SER A C 1
ATOM 829 O O . SER A 1 100 ? -21.503 -17.095 4.395 1.00 92.38 100 SER A O 1
ATOM 831 N N . ASP A 1 101 ? -22.475 -19.009 5.067 1.00 92.62 101 ASP A N 1
ATOM 832 C CA . ASP A 1 101 ? -23.835 -18.678 4.626 1.00 92.62 101 ASP A CA 1
ATOM 833 C C . ASP A 1 101 ? -24.609 -17.832 5.654 1.00 92.62 101 ASP A C 1
ATOM 835 O O . ASP A 1 101 ? -25.782 -17.517 5.459 1.00 92.62 101 ASP A O 1
ATOM 839 N N . VAL A 1 102 ? -23.970 -17.477 6.773 1.00 94.31 102 VAL A N 1
ATOM 840 C CA . VAL A 1 102 ? -24.573 -16.664 7.836 1.00 94.31 102 VAL A CA 1
ATOM 841 C C . VAL A 1 102 ? -24.368 -15.179 7.548 1.00 94.31 102 VAL A C 1
ATOM 843 O O . VAL A 1 102 ? -23.272 -14.757 7.191 1.00 94.31 102 VAL A O 1
ATOM 846 N N . ASP A 1 103 ? -25.404 -14.367 7.755 1.00 93.12 103 ASP A N 1
ATOM 847 C CA . ASP A 1 103 ? -25.351 -12.925 7.512 1.00 93.12 103 ASP A CA 1
ATOM 848 C C . ASP A 1 103 ? -24.488 -12.181 8.551 1.00 93.12 103 ASP A C 1
ATOM 850 O O . ASP A 1 103 ? -24.900 -11.952 9.692 1.00 93.12 103 ASP A O 1
ATOM 854 N N . PHE A 1 104 ? -23.281 -11.786 8.134 1.00 93.56 104 PHE A N 1
ATOM 855 C CA . PHE A 1 104 ? -22.391 -10.947 8.935 1.00 93.56 104 PHE A CA 1
ATOM 856 C C . PHE A 1 104 ? -22.941 -9.535 9.136 1.00 93.56 104 PHE A C 1
ATOM 858 O O . PHE A 1 104 ? -22.799 -8.985 10.228 1.00 93.56 104 PHE A O 1
ATOM 865 N N . SER A 1 105 ? -23.560 -8.945 8.109 1.00 91.50 105 SER A N 1
ATOM 866 C CA . SER A 1 105 ? -24.026 -7.557 8.157 1.00 91.50 105 SER A CA 1
ATOM 867 C C . SER A 1 105 ? -25.103 -7.406 9.233 1.00 91.50 105 SER A C 1
ATOM 869 O O . SER A 1 105 ? -24.948 -6.612 10.156 1.00 91.50 105 SER A O 1
ATOM 871 N N . GLY A 1 106 ? -26.104 -8.292 9.243 1.00 90.75 106 GLY A N 1
ATOM 872 C CA . GLY A 1 106 ? -27.121 -8.311 10.296 1.00 90.75 106 GLY A CA 1
ATOM 873 C C . GLY A 1 106 ? -26.583 -8.598 11.708 1.00 90.75 106 GLY A C 1
ATOM 874 O O . GLY A 1 106 ? -27.215 -8.225 12.702 1.00 90.75 106 GLY A O 1
ATOM 875 N N . TYR A 1 107 ? -25.424 -9.254 11.840 1.00 91.50 107 TYR A N 1
ATOM 876 C CA . TYR A 1 107 ? -24.754 -9.414 13.132 1.00 91.50 107 TYR A CA 1
ATOM 877 C C . TYR A 1 107 ? -24.057 -8.121 13.569 1.00 91.50 107 TYR A C 1
ATOM 879 O O . TYR A 1 107 ? -24.285 -7.667 14.692 1.00 91.50 107 TYR A O 1
ATOM 887 N N . ILE A 1 108 ? -23.215 -7.543 12.706 1.00 91.50 108 ILE A N 1
ATOM 888 C CA . ILE A 1 108 ? -22.340 -6.423 13.065 1.00 91.50 108 ILE A CA 1
ATOM 889 C C . ILE A 1 108 ? -23.111 -5.109 13.276 1.00 91.50 108 ILE A C 1
ATOM 891 O O . ILE A 1 108 ? -22.718 -4.315 14.131 1.00 91.50 108 ILE A O 1
ATOM 895 N N . ASP A 1 109 ? -24.254 -4.931 12.602 1.00 90.38 109 ASP A N 1
ATOM 896 C CA . ASP A 1 109 ? -25.141 -3.756 12.711 1.00 90.38 109 ASP A CA 1
ATOM 897 C C . ASP A 1 109 ? -25.641 -3.482 14.140 1.00 90.38 109 ASP A C 1
ATOM 899 O O . ASP A 1 109 ? -26.113 -2.391 14.450 1.00 90.38 109 ASP A O 1
ATOM 903 N N . LYS A 1 110 ? -25.520 -4.460 15.044 1.00 88.00 110 LYS A N 1
ATOM 904 C CA . LYS A 1 110 ? -25.917 -4.338 16.455 1.00 88.00 110 LYS A CA 1
ATOM 905 C C . LYS A 1 110 ? -24.921 -3.556 17.309 1.00 88.00 110 LYS A C 1
ATOM 907 O O . LYS A 1 110 ? -25.259 -3.195 18.433 1.00 88.00 110 LYS A O 1
ATOM 912 N N . PHE A 1 111 ? -23.697 -3.350 16.824 1.00 88.25 111 PHE A N 1
ATOM 913 C CA . PHE A 1 111 ? -22.582 -2.853 17.639 1.00 88.25 111 PHE A CA 1
ATOM 914 C C . PHE A 1 111 ? -22.156 -1.420 17.307 1.00 88.25 111 PHE A C 1
ATOM 916 O O . PHE A 1 111 ? -21.196 -0.924 17.891 1.00 88.25 111 PHE A O 1
ATOM 923 N N . TYR A 1 112 ? -22.851 -0.738 16.395 1.00 87.25 112 TYR A N 1
ATOM 924 C CA . TYR A 1 112 ? -22.587 0.660 16.066 1.00 87.25 112 TYR A CA 1
ATOM 925 C C . TYR A 1 112 ? -23.884 1.447 15.869 1.00 87.25 112 TYR A C 1
ATOM 927 O O . TYR A 1 112 ? -24.927 0.901 15.528 1.00 87.25 112 TYR A O 1
ATOM 935 N N . SER A 1 113 ? -23.827 2.764 16.080 1.00 81.94 113 SER A N 1
ATOM 936 C CA . SER A 1 113 ? -25.029 3.610 16.059 1.00 81.94 113 SER A CA 1
ATOM 937 C C . SER A 1 113 ? -25.451 4.085 14.666 1.00 81.94 113 SER A C 1
ATOM 939 O O . SER A 1 113 ? -26.581 4.540 14.505 1.00 81.94 113 SER A O 1
ATOM 941 N N . LYS A 1 114 ? -24.541 4.075 13.681 1.00 86.06 114 LYS A N 1
ATOM 942 C CA . LYS A 1 114 ? -24.790 4.651 12.351 1.00 86.06 114 LYS A CA 1
ATOM 943 C C . LYS A 1 114 ? -24.222 3.790 11.225 1.00 86.06 114 LYS A C 1
ATOM 945 O O . LYS A 1 114 ? -24.984 3.162 10.507 1.00 86.06 114 LYS A O 1
ATOM 950 N N . GLU A 1 115 ? -22.902 3.755 11.103 1.00 88.19 115 GLU A N 1
ATOM 951 C CA . GLU A 1 115 ? -22.164 2.947 10.131 1.00 88.19 115 GLU A CA 1
ATOM 952 C C . GLU A 1 115 ? -20.718 2.768 10.604 1.00 88.19 115 GLU A C 1
ATOM 954 O O . GLU A 1 115 ? -20.252 3.491 11.494 1.00 88.19 115 GLU A O 1
ATOM 959 N N . VAL A 1 116 ? -20.009 1.813 10.003 1.00 89.25 116 VAL A N 1
ATOM 960 C CA . VAL A 1 116 ? -18.573 1.626 10.221 1.00 89.25 116 VAL A CA 1
ATOM 961 C C . VAL A 1 116 ? -17.824 2.828 9.649 1.00 89.25 116 VAL A C 1
ATOM 963 O O . VAL A 1 116 ? -17.928 3.143 8.465 1.00 89.25 116 VAL A O 1
ATOM 966 N N . PHE A 1 117 ? -17.042 3.500 10.491 1.00 90.69 117 PHE A N 1
ATOM 967 C CA . PHE A 1 117 ? -16.160 4.564 10.035 1.00 90.69 117 PHE A CA 1
ATOM 968 C C . PHE A 1 117 ? -14.884 3.959 9.441 1.00 90.69 117 PHE A C 1
ATOM 970 O O . PHE A 1 117 ? -14.066 3.386 10.160 1.00 90.69 117 PHE A O 1
ATOM 977 N N . HIS A 1 118 ? -14.710 4.102 8.129 1.00 88.44 118 HIS A N 1
ATOM 978 C CA . HIS A 1 118 ? -13.494 3.681 7.443 1.00 88.44 118 HIS A CA 1
ATOM 979 C C . HIS A 1 118 ? -12.420 4.759 7.581 1.00 88.44 118 HIS A C 1
ATOM 981 O O . HIS A 1 118 ? -12.548 5.866 7.057 1.00 88.44 118 HIS A O 1
ATOM 987 N N . PHE A 1 119 ? -11.366 4.435 8.327 1.00 85.31 119 PHE A N 1
ATOM 988 C CA . PHE A 1 119 ? -10.228 5.324 8.498 1.00 85.31 119 PHE A CA 1
ATOM 989 C C . PHE A 1 119 ? -9.309 5.263 7.273 1.00 85.31 119 PHE A C 1
ATOM 991 O O . PHE A 1 119 ? -8.846 4.194 6.881 1.00 85.31 119 PHE A O 1
ATOM 998 N N . HIS A 1 120 ? -9.041 6.435 6.707 1.00 82.25 120 HIS A N 1
ATOM 999 C CA . HIS A 1 120 ? -8.246 6.661 5.506 1.00 82.25 120 HIS A CA 1
ATOM 1000 C C . HIS A 1 120 ? -7.102 7.620 5.862 1.00 82.25 120 HIS A C 1
ATOM 1002 O O . HIS A 1 120 ? -7.347 8.689 6.424 1.00 82.25 120 HIS A O 1
ATOM 1008 N N . ASN A 1 121 ? -5.852 7.221 5.617 1.00 82.69 121 ASN A N 1
ATOM 1009 C CA . ASN A 1 121 ? -4.650 7.978 5.993 1.00 82.69 121 ASN A CA 1
ATOM 1010 C C . ASN A 1 121 ? -3.665 8.155 4.830 1.00 82.69 121 ASN A C 1
ATOM 1012 O O . ASN A 1 121 ? -2.466 8.320 5.056 1.00 82.69 121 ASN A O 1
ATOM 1016 N N . GLU A 1 122 ? -4.154 8.125 3.592 1.00 78.94 122 GLU A N 1
ATOM 1017 C CA . GLU A 1 122 ? -3.339 8.182 2.378 1.00 78.94 122 GLU A CA 1
ATOM 1018 C C . GLU A 1 122 ? -2.435 9.426 2.351 1.00 78.94 122 GLU A C 1
ATOM 1020 O O . GLU A 1 122 ? -1.264 9.320 1.987 1.00 78.94 122 GLU A O 1
ATOM 1025 N N . ASP A 1 123 ? -2.938 10.576 2.810 1.00 79.50 123 ASP A N 1
ATOM 1026 C CA . ASP A 1 123 ? -2.169 11.826 2.888 1.00 79.50 123 ASP A CA 1
ATOM 1027 C C . ASP A 1 123 ? -1.005 11.732 3.886 1.00 79.50 123 ASP A C 1
ATOM 1029 O O . ASP A 1 123 ? 0.112 12.173 3.608 1.00 79.50 123 ASP A O 1
ATOM 1033 N N . GLU A 1 124 ? -1.242 11.126 5.052 1.00 82.06 124 GLU A N 1
ATOM 1034 C CA . GLU A 1 124 ? -0.205 10.925 6.071 1.00 82.06 124 GLU A CA 1
ATOM 1035 C C . GLU A 1 124 ? 0.814 9.871 5.628 1.00 82.06 124 GLU A C 1
ATOM 1037 O O . GLU A 1 124 ? 2.012 10.020 5.870 1.00 82.06 124 GLU A O 1
ATOM 1042 N N . ILE A 1 125 ? 0.366 8.843 4.900 1.00 80.31 125 ILE A N 1
ATOM 1043 C CA . ILE A 1 125 ? 1.249 7.879 4.240 1.00 80.31 125 ILE A CA 1
ATOM 1044 C C . ILE A 1 125 ? 2.143 8.597 3.226 1.00 80.31 125 ILE A C 1
ATOM 1046 O O . ILE A 1 125 ? 3.352 8.367 3.221 1.00 80.31 125 ILE A O 1
ATOM 1050 N N . GLN A 1 126 ? 1.591 9.480 2.391 1.00 79.62 126 GLN A N 1
ATOM 1051 C CA . GLN A 1 126 ? 2.371 10.209 1.393 1.00 79.62 126 GLN A CA 1
ATOM 1052 C C . GLN A 1 126 ? 3.430 11.108 2.043 1.00 79.62 126 GLN A C 1
ATOM 1054 O O . GLN A 1 126 ? 4.591 11.076 1.631 1.00 79.62 126 GLN A O 1
ATOM 1059 N N . LYS A 1 127 ? 3.064 11.853 3.095 1.00 82.19 127 LYS A N 1
ATOM 1060 C CA . LYS A 1 127 ? 4.026 12.639 3.887 1.00 82.19 127 LYS A CA 1
ATOM 1061 C C . LYS A 1 127 ? 5.112 11.752 4.484 1.00 82.19 127 LYS A C 1
ATOM 1063 O O . LYS A 1 127 ? 6.290 12.085 4.396 1.00 82.19 127 LYS A O 1
ATOM 1068 N N . CYS A 1 128 ? 4.729 10.597 5.031 1.00 80.44 128 CYS A N 1
ATOM 1069 C CA . CYS A 1 128 ? 5.683 9.639 5.568 1.00 80.44 128 CYS A CA 1
ATOM 1070 C C . CYS A 1 128 ? 6.675 9.190 4.489 1.00 80.44 128 CYS A C 1
ATOM 1072 O O . CYS A 1 128 ? 7.873 9.246 4.727 1.00 80.44 128 CYS A O 1
ATOM 1074 N N . ILE A 1 129 ? 6.219 8.817 3.288 1.00 83.19 129 ILE A N 1
ATOM 1075 C CA . ILE A 1 129 ? 7.098 8.410 2.178 1.00 83.19 129 ILE A CA 1
ATOM 1076 C C . ILE A 1 129 ? 8.100 9.513 1.830 1.00 83.19 129 ILE A C 1
ATOM 1078 O O . ILE A 1 129 ? 9.296 9.231 1.743 1.00 83.19 129 ILE A O 1
ATOM 1082 N N . ALA A 1 130 ? 7.632 10.753 1.668 1.00 81.81 130 ALA A N 1
ATOM 1083 C CA . ALA A 1 130 ? 8.496 11.895 1.379 1.00 81.81 130 ALA A CA 1
ATOM 1084 C C . ALA A 1 130 ? 9.569 12.070 2.470 1.00 81.81 130 ALA A C 1
ATOM 1086 O O . ALA A 1 130 ? 10.766 12.104 2.174 1.00 81.81 130 ALA A O 1
ATOM 1087 N N . ASP A 1 131 ? 9.160 12.062 3.742 1.00 80.00 131 ASP A N 1
ATOM 1088 C CA . ASP A 1 131 ? 10.065 12.154 4.890 1.00 80.00 131 ASP A CA 1
ATOM 1089 C C . ASP A 1 131 ? 11.055 10.984 4.963 1.00 80.00 131 ASP A C 1
ATOM 1091 O O . ASP A 1 131 ? 12.203 11.169 5.371 1.00 80.00 131 ASP A O 1
ATOM 1095 N N . GLN A 1 132 ? 10.628 9.771 4.600 1.00 77.69 132 GLN A N 1
ATOM 1096 C CA . GLN A 1 132 ? 11.489 8.591 4.574 1.00 77.69 132 GLN A CA 1
ATOM 1097 C C . GLN A 1 132 ? 12.559 8.725 3.492 1.00 77.69 132 GLN A C 1
ATOM 1099 O O . GLN A 1 132 ? 13.735 8.518 3.783 1.00 77.69 132 GLN A O 1
ATOM 1104 N N . ILE A 1 133 ? 12.190 9.136 2.273 1.00 78.50 133 IL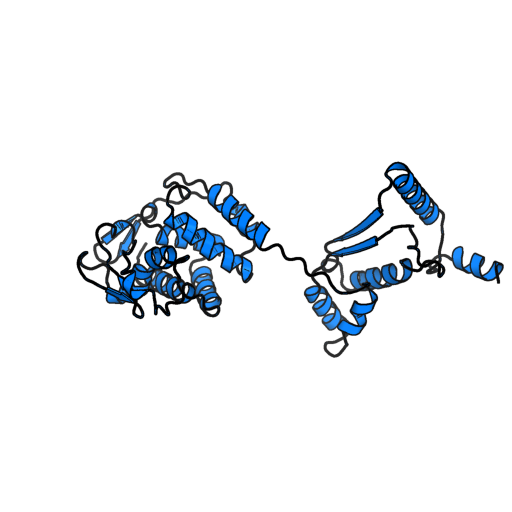E A N 1
ATOM 1105 C CA . ILE A 1 133 ? 13.146 9.347 1.176 1.00 78.50 133 ILE A CA 1
ATOM 1106 C C . ILE A 1 133 ? 14.184 10.412 1.567 1.00 78.50 133 ILE A C 1
ATOM 1108 O O . ILE A 1 133 ? 15.380 10.216 1.349 1.00 78.50 133 ILE A O 1
ATOM 1112 N N . LEU A 1 134 ? 13.756 11.491 2.232 1.00 77.12 134 LEU A N 1
ATOM 1113 C CA . LEU A 1 134 ? 14.641 12.543 2.753 1.00 77.12 134 LEU A CA 1
ATOM 1114 C C . LEU A 1 134 ? 15.543 12.096 3.914 1.00 77.12 134 LEU A C 1
ATOM 1116 O O . LEU A 1 134 ? 16.475 12.808 4.282 1.00 77.12 134 LEU A O 1
ATOM 1120 N N . LYS A 1 135 ? 15.301 10.936 4.525 1.00 73.69 135 LYS A N 1
ATOM 1121 C CA . LYS A 1 135 ? 16.165 10.387 5.583 1.00 73.69 135 LYS A CA 1
ATOM 1122 C C . LYS A 1 135 ? 17.179 9.380 5.056 1.00 73.69 135 LYS A C 1
ATOM 1124 O O . LYS A 1 135 ? 18.144 9.091 5.761 1.00 73.69 135 LYS A O 1
ATOM 1129 N N . ILE A 1 136 ? 17.010 8.885 3.828 1.00 69.62 136 ILE A N 1
ATOM 1130 C CA . ILE A 1 136 ? 17.964 7.972 3.195 1.00 69.62 136 ILE A CA 1
ATOM 1131 C C . ILE A 1 136 ? 19.302 8.706 3.036 1.00 69.62 136 ILE A C 1
ATOM 1133 O O . ILE A 1 136 ? 19.430 9.648 2.251 1.00 69.62 136 ILE A O 1
ATOM 1137 N N . LYS A 1 137 ? 20.307 8.273 3.805 1.00 60.34 137 LYS A N 1
ATOM 1138 C CA . LYS A 1 137 ? 21.683 8.780 3.741 1.00 60.34 137 LYS A CA 1
ATOM 1139 C C . LYS A 1 137 ? 22.546 7.817 2.948 1.00 60.34 137 LYS A C 1
ATOM 1141 O O . LYS A 1 137 ? 22.832 6.725 3.421 1.00 60.34 137 LYS A O 1
ATOM 1146 N N . SER A 1 138 ? 23.027 8.241 1.789 1.00 60.84 138 SER A N 1
ATOM 1147 C CA . SER A 1 138 ? 24.023 7.487 1.030 1.00 60.84 138 SER A CA 1
ATOM 1148 C C . SER A 1 138 ? 25.414 8.059 1.258 1.00 60.84 138 SER A C 1
ATOM 1150 O O . SER A 1 138 ? 25.592 9.266 1.374 1.00 60.84 138 SER A O 1
ATOM 1152 N N . LYS A 1 13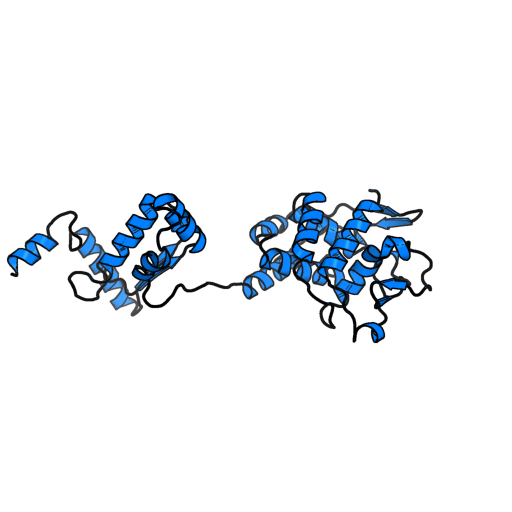9 ? 26.420 7.183 1.297 1.00 55.31 139 LYS A N 1
ATOM 1153 C CA . LYS A 1 139 ? 27.832 7.579 1.400 1.00 55.31 139 LYS A CA 1
ATOM 1154 C C . LYS A 1 139 ? 28.417 8.062 0.066 1.00 55.31 139 LYS A C 1
ATOM 1156 O O . LYS A 1 139 ? 29.505 8.625 0.067 1.00 55.31 139 LYS A O 1
ATOM 1161 N N . THR A 1 140 ? 27.738 7.797 -1.050 1.00 52.78 140 THR A N 1
ATOM 1162 C CA . THR A 1 140 ? 28.290 7.919 -2.412 1.00 52.78 140 THR A CA 1
ATOM 1163 C C . THR A 1 140 ? 27.441 8.776 -3.353 1.00 52.78 140 THR A C 1
ATOM 1165 O O . THR A 1 140 ? 27.945 9.200 -4.387 1.00 52.78 140 THR A O 1
ATOM 1168 N N . SER A 1 141 ? 26.181 9.068 -3.010 1.00 54.78 141 SER A N 1
ATOM 1169 C CA . SER A 1 141 ? 25.266 9.835 -3.870 1.00 54.78 141 SER A CA 1
ATOM 1170 C C . SER A 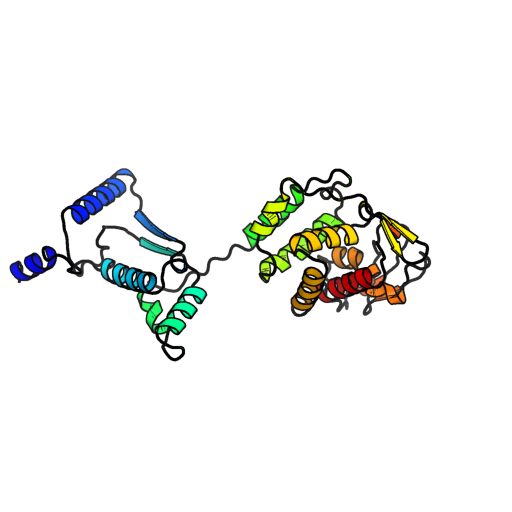1 141 ? 24.097 10.421 -3.075 1.00 54.78 141 SER A C 1
ATOM 1172 O O . SER A 1 141 ? 23.270 9.666 -2.566 1.00 54.78 141 SER A O 1
ATOM 1174 N N . ASP A 1 142 ? 23.969 11.744 -2.986 1.00 57.78 142 ASP A N 1
ATOM 1175 C CA . ASP A 1 142 ? 22.837 12.377 -2.297 1.00 57.78 142 ASP A CA 1
ATOM 1176 C C . ASP A 1 142 ? 21.523 12.120 -3.058 1.00 57.78 142 ASP A C 1
ATOM 1178 O O . ASP A 1 142 ? 21.143 12.890 -3.943 1.00 57.78 142 ASP A O 1
ATOM 1182 N N . PHE A 1 143 ? 20.801 11.058 -2.670 1.00 60.50 143 PHE A N 1
ATOM 1183 C CA . PHE A 1 143 ? 19.443 10.703 -3.129 1.00 60.50 143 PHE A CA 1
ATOM 1184 C C . PHE A 1 143 ? 18.479 11.899 -3.128 1.00 60.50 143 PHE A C 1
ATOM 1186 O O . PHE A 1 143 ? 17.536 11.951 -3.908 1.00 60.50 143 PHE A O 1
ATOM 1193 N N . GLN A 1 144 ? 18.730 12.851 -2.231 1.00 58.41 144 GLN A N 1
ATOM 1194 C CA . GLN A 1 144 ? 17.912 14.031 -1.969 1.00 58.41 144 GLN A CA 1
ATOM 1195 C C . GLN A 1 144 ? 18.194 15.180 -2.947 1.00 58.41 144 GLN A C 1
ATOM 1197 O O . GLN A 1 144 ? 17.369 16.077 -3.095 1.00 58.41 144 GLN A O 1
ATOM 1202 N N . SER A 1 145 ? 19.358 15.168 -3.603 1.00 60.16 145 SER A N 1
ATOM 1203 C CA . SER A 1 145 ? 19.779 16.221 -4.536 1.00 60.16 145 SER A CA 1
ATOM 1204 C C . SER A 1 145 ? 19.409 15.915 -5.990 1.00 60.16 145 SER A C 1
ATOM 1206 O O . SER A 1 145 ? 19.223 16.838 -6.784 1.00 60.16 145 SER A O 1
ATOM 1208 N N . ASP A 1 146 ? 19.248 14.634 -6.338 1.00 75.94 146 ASP A N 1
ATOM 1209 C CA . ASP A 1 146 ? 18.817 14.215 -7.667 1.00 75.94 146 ASP A CA 1
ATOM 1210 C C . ASP A 1 146 ? 17.281 14.207 -7.756 1.00 75.94 146 ASP A C 1
ATOM 1212 O O . ASP A 1 146 ? 16.592 13.312 -7.257 1.00 75.94 146 ASP A O 1
ATOM 1216 N N . ARG A 1 147 ? 16.737 15.238 -8.417 1.00 82.25 147 ARG A N 1
ATOM 1217 C CA . ARG A 1 147 ? 15.290 15.429 -8.610 1.00 82.25 147 ARG A CA 1
ATOM 1218 C C . ARG A 1 147 ? 14.604 14.195 -9.209 1.00 82.25 147 ARG A C 1
ATOM 1220 O O . ARG A 1 147 ? 13.462 13.915 -8.845 1.00 82.25 147 ARG A O 1
ATOM 1227 N N . TYR A 1 148 ? 15.259 13.487 -10.129 1.00 86.25 148 TYR A N 1
ATOM 1228 C CA . TYR A 1 148 ? 14.663 12.336 -10.804 1.00 86.25 148 TYR A CA 1
ATOM 1229 C C . TYR A 1 148 ? 14.530 11.144 -9.857 1.00 86.25 148 TYR A C 1
ATOM 1231 O O . TYR A 1 148 ? 13.466 10.535 -9.780 1.00 86.25 148 TYR A O 1
ATOM 1239 N N . THR A 1 149 ? 15.573 10.854 -9.083 1.00 86.19 149 THR A N 1
ATOM 1240 C CA . THR A 1 149 ? 15.584 9.766 -8.099 1.00 86.19 149 THR A CA 1
ATOM 1241 C C . THR A 1 149 ? 14.499 9.975 -7.048 1.00 86.19 149 THR A C 1
ATOM 1243 O O . THR A 1 149 ? 13.708 9.062 -6.806 1.00 86.19 149 THR A O 1
ATOM 1246 N N . TYR A 1 150 ? 14.409 11.185 -6.479 1.00 86.12 150 TYR A N 1
ATOM 1247 C CA . TYR A 1 150 ? 13.380 11.529 -5.493 1.00 86.12 150 TYR A CA 1
ATOM 1248 C C . TYR A 1 150 ? 11.969 11.324 -6.059 1.00 86.12 150 TYR A C 1
ATOM 1250 O O . TYR A 1 150 ? 11.188 10.554 -5.501 1.00 86.12 150 TYR A O 1
ATOM 1258 N N . LYS A 1 151 ? 11.655 11.953 -7.202 1.00 88.12 151 LYS A N 1
ATOM 1259 C CA . LYS A 1 151 ? 10.317 11.870 -7.806 1.00 88.12 151 LYS A CA 1
ATOM 1260 C C . LYS A 1 151 ? 9.953 10.453 -8.243 1.00 88.12 151 LYS A C 1
ATOM 1262 O O . LYS A 1 151 ? 8.803 10.044 -8.106 1.00 88.12 151 LYS A O 1
ATOM 1267 N N . GLY A 1 152 ? 10.923 9.704 -8.768 1.00 90.81 152 GLY A N 1
ATOM 1268 C CA . GLY A 1 152 ? 10.736 8.314 -9.165 1.00 90.81 152 GLY A CA 1
ATOM 1269 C C . GLY A 1 152 ? 10.405 7.417 -7.974 1.00 90.81 152 GLY A C 1
ATOM 1270 O O . GLY A 1 152 ? 9.437 6.660 -8.033 1.00 90.81 152 GLY A O 1
ATOM 1271 N N . LEU A 1 153 ? 11.157 7.534 -6.874 1.00 90.12 153 LEU A N 1
ATOM 1272 C CA . LEU A 1 153 ? 10.875 6.794 -5.641 1.00 90.12 153 LEU A CA 1
ATOM 1273 C C . LEU A 1 153 ? 9.535 7.193 -5.027 1.00 90.12 153 LEU A C 1
ATOM 1275 O O . LEU A 1 153 ? 8.756 6.309 -4.686 1.00 90.12 153 LEU A O 1
ATOM 1279 N N . GLU A 1 154 ? 9.258 8.492 -4.914 1.00 89.38 154 GLU A N 1
ATOM 1280 C CA . GLU A 1 154 ? 8.007 9.013 -4.357 1.00 89.38 154 GLU A CA 1
ATOM 1281 C C . GLU A 1 154 ? 6.800 8.455 -5.118 1.00 89.38 154 GLU A C 1
ATOM 1283 O O . GLU A 1 154 ? 5.914 7.855 -4.508 1.00 89.38 154 GLU A O 1
ATOM 1288 N N . PHE A 1 155 ? 6.817 8.550 -6.453 1.00 91.62 155 PHE A N 1
ATOM 1289 C CA . PHE A 1 155 ? 5.763 8.007 -7.306 1.00 91.62 155 PHE A CA 1
ATOM 1290 C C . PHE A 1 155 ? 5.587 6.500 -7.092 1.00 91.62 155 PHE A C 1
ATOM 1292 O O . PHE A 1 155 ? 4.483 6.037 -6.812 1.00 91.62 155 PHE A O 1
ATOM 1299 N N . ILE A 1 156 ? 6.660 5.711 -7.200 1.00 93.00 156 ILE A N 1
ATOM 1300 C CA . ILE A 1 156 ? 6.547 4.247 -7.149 1.00 93.00 156 ILE A CA 1
ATOM 1301 C C . ILE A 1 156 ? 6.111 3.780 -5.755 1.00 93.00 156 ILE A C 1
ATOM 1303 O O . ILE A 1 156 ? 5.193 2.966 -5.642 1.00 93.00 156 ILE A O 1
ATOM 1307 N N . LEU A 1 157 ? 6.720 4.306 -4.690 1.00 91.75 157 LEU A N 1
ATOM 1308 C CA . LEU A 1 157 ? 6.406 3.917 -3.314 1.00 91.75 157 LEU A CA 1
ATOM 1309 C C . LEU A 1 157 ? 4.980 4.295 -2.916 1.00 91.75 157 LEU A C 1
ATOM 1311 O O . LEU A 1 157 ? 4.319 3.493 -2.254 1.00 91.75 157 LEU A O 1
ATOM 1315 N N . GLN A 1 158 ? 4.484 5.460 -3.351 1.00 90.00 158 GLN A N 1
ATOM 1316 C CA . GLN A 1 158 ? 3.104 5.878 -3.092 1.00 90.00 158 GLN A CA 1
ATOM 1317 C C . GLN A 1 158 ? 2.115 4.823 -3.585 1.00 90.00 158 GLN A C 1
ATOM 1319 O O . GLN A 1 158 ? 1.214 4.420 -2.848 1.00 90.00 158 GLN A O 1
ATOM 1324 N N . TYR A 1 159 ? 2.302 4.329 -4.809 1.00 90.69 159 TYR A N 1
ATOM 1325 C CA . TYR A 1 159 ? 1.401 3.329 -5.371 1.00 90.69 159 TYR A CA 1
ATOM 1326 C C . TYR A 1 159 ? 1.638 1.921 -4.827 1.00 90.69 159 TYR A C 1
ATOM 1328 O O . TYR A 1 159 ? 0.670 1.187 -4.631 1.00 90.69 159 TYR A O 1
ATOM 1336 N N . LEU A 1 160 ? 2.882 1.544 -4.522 1.00 91.75 160 LEU A N 1
ATOM 1337 C CA . LEU A 1 160 ? 3.153 0.266 -3.859 1.00 91.75 160 LEU A CA 1
ATOM 1338 C C . LEU A 1 160 ? 2.471 0.182 -2.489 1.00 91.75 160 LEU A C 1
ATOM 1340 O O . LEU A 1 160 ? 1.923 -0.868 -2.159 1.00 91.75 160 LEU A O 1
ATOM 1344 N N . ILE A 1 161 ? 2.453 1.274 -1.720 1.00 89.12 161 ILE A N 1
ATOM 1345 C CA . ILE A 1 161 ? 1.750 1.312 -0.433 1.00 89.12 161 ILE A CA 1
ATOM 1346 C C . ILE A 1 161 ? 0.237 1.380 -0.635 1.00 89.12 161 ILE A C 1
ATOM 1348 O O . ILE A 1 161 ? -0.488 0.607 -0.013 1.00 89.12 161 ILE A O 1
ATOM 1352 N N . LYS A 1 162 ? -0.245 2.234 -1.548 1.00 86.69 162 LYS A N 1
ATOM 1353 C CA . LYS A 1 162 ? -1.678 2.358 -1.860 1.00 86.69 162 LYS A CA 1
ATOM 1354 C C . LYS A 1 162 ? -2.319 1.019 -2.233 1.00 86.69 162 LYS A C 1
ATOM 1356 O O . LYS A 1 162 ? -3.455 0.763 -1.853 1.00 86.69 162 LYS A O 1
ATOM 1361 N N . TYR A 1 163 ? -1.604 0.173 -2.974 1.00 88.81 163 TYR A N 1
ATOM 1362 C CA . TYR A 1 163 ? -2.086 -1.154 -3.368 1.00 88.81 163 TYR A CA 1
ATOM 1363 C C . TYR A 1 163 ? -1.666 -2.282 -2.409 1.00 88.81 163 TYR A C 1
ATOM 1365 O O . TYR A 1 163 ? -1.923 -3.447 -2.697 1.00 88.81 163 TYR A O 1
ATOM 1373 N N . GLY A 1 164 ? -1.032 -1.964 -1.275 1.00 87.31 164 GLY A N 1
ATOM 1374 C CA . GLY A 1 164 ? -0.701 -2.935 -0.229 1.00 87.31 164 GLY A CA 1
ATOM 1375 C C . GLY A 1 164 ? 0.484 -3.860 -0.530 1.00 87.31 164 GLY A C 1
ATOM 1376 O O . GLY A 1 164 ? 0.689 -4.826 0.200 1.00 87.31 164 GLY A O 1
ATOM 1377 N N . TYR A 1 165 ? 1.286 -3.580 -1.563 1.00 90.31 165 TYR A N 1
ATOM 1378 C CA . TYR A 1 165 ? 2.507 -4.345 -1.863 1.00 90.31 165 TYR A CA 1
ATOM 1379 C C . TYR A 1 165 ? 3.644 -4.046 -0.880 1.00 90.31 165 TYR A C 1
ATOM 1381 O O . TYR A 1 165 ? 4.505 -4.889 -0.643 1.00 90.31 165 TYR A O 1
ATOM 1389 N N . VAL A 1 166 ? 3.662 -2.839 -0.308 1.00 88.75 166 VAL A N 1
ATOM 1390 C CA . VAL A 1 166 ? 4.644 -2.409 0.694 1.00 88.75 166 VAL A CA 1
ATOM 1391 C C . VAL A 1 166 ? 3.908 -1.790 1.878 1.00 88.75 166 VAL A C 1
ATOM 1393 O O . VAL A 1 166 ? 2.953 -1.042 1.703 1.00 88.75 166 VAL A O 1
ATOM 1396 N N . ASN A 1 167 ? 4.363 -2.078 3.097 1.00 84.25 167 ASN A N 1
ATOM 1397 C CA . ASN A 1 167 ? 3.896 -1.401 4.305 1.00 84.25 167 ASN A CA 1
ATOM 1398 C C . ASN A 1 167 ? 4.869 -0.266 4.668 1.00 84.25 167 ASN A C 1
ATOM 1400 O O . ASN A 1 167 ? 6.081 -0.422 4.517 1.00 84.25 167 ASN A O 1
ATOM 1404 N N . VAL A 1 168 ? 4.365 0.847 5.205 1.00 80.44 168 VAL A N 1
ATOM 1405 C CA . VAL A 1 168 ? 5.187 1.960 5.715 1.00 80.44 168 VAL A CA 1
ATOM 1406 C C . VAL A 1 168 ? 6.258 1.480 6.706 1.00 80.44 168 VAL A C 1
ATOM 1408 O O . VAL A 1 168 ? 7.403 1.917 6.623 1.00 80.44 168 VAL A O 1
ATOM 1411 N N . ARG A 1 169 ? 5.949 0.498 7.565 1.00 79.88 169 ARG A N 1
ATOM 1412 C CA . ARG A 1 169 ? 6.917 -0.118 8.494 1.00 79.88 169 ARG A CA 1
ATOM 1413 C C . ARG A 1 169 ? 8.117 -0.749 7.775 1.00 79.88 169 ARG A C 1
ATOM 1415 O O . ARG A 1 169 ? 9.218 -0.784 8.318 1.00 79.88 169 ARG A O 1
ATOM 1422 N N . THR A 1 170 ? 7.938 -1.243 6.549 1.00 83.31 170 THR A N 1
ATOM 1423 C CA . THR A 1 170 ? 9.054 -1.748 5.735 1.00 83.31 170 THR A CA 1
ATOM 1424 C C . THR A 1 170 ? 10.029 -0.623 5.399 1.00 83.31 170 THR A C 1
ATOM 1426 O O . THR A 1 170 ? 11.237 -0.851 5.427 1.00 83.31 170 THR A O 1
ATOM 1429 N N . LEU A 1 171 ? 9.528 0.590 5.143 1.00 79.25 171 LEU A N 1
ATOM 1430 C CA . LEU A 1 171 ? 10.357 1.760 4.845 1.00 79.25 171 LEU A CA 1
ATOM 1431 C C . LEU A 1 171 ? 11.134 2.248 6.074 1.00 79.25 171 LEU A C 1
ATOM 1433 O O . LEU A 1 171 ? 12.285 2.654 5.936 1.00 79.25 171 LEU A O 1
ATOM 1437 N N . GLU A 1 172 ? 10.573 2.116 7.281 1.00 77.00 172 GLU A N 1
ATOM 1438 C CA . GLU A 1 172 ? 11.247 2.510 8.532 1.00 77.00 172 GLU A CA 1
ATOM 1439 C C . GLU A 1 172 ? 12.576 1.772 8.767 1.00 77.00 172 GLU A C 1
ATOM 1441 O O . GLU A 1 172 ? 13.492 2.304 9.394 1.00 77.00 172 GLU A O 1
ATOM 1446 N N . ARG A 1 173 ? 12.730 0.564 8.210 1.00 77.19 173 ARG A N 1
ATOM 1447 C CA . ARG A 1 173 ? 13.975 -0.218 8.302 1.00 77.19 173 ARG A CA 1
ATOM 1448 C C . ARG A 1 173 ? 15.162 0.449 7.603 1.00 77.19 173 ARG A C 1
ATOM 1450 O O . ARG A 1 173 ? 16.302 0.087 7.877 1.00 77.19 173 ARG A O 1
ATOM 1457 N N . PHE A 1 174 ? 14.911 1.401 6.706 1.00 72.12 174 PHE A N 1
ATOM 1458 C CA . PHE A 1 174 ? 15.935 2.036 5.878 1.00 72.12 174 PHE A CA 1
ATOM 1459 C C . PHE A 1 174 ? 16.365 3.423 6.383 1.00 72.12 174 PHE A C 1
ATOM 1461 O O . PHE A 1 174 ? 17.229 4.040 5.762 1.00 72.12 174 PHE A O 1
ATOM 1468 N N . ILE A 1 175 ? 15.835 3.890 7.525 1.00 64.38 175 ILE A N 1
ATOM 1469 C CA . ILE A 1 175 ? 16.122 5.223 8.095 1.00 64.38 175 ILE A CA 1
ATOM 1470 C C . ILE A 1 175 ? 17.613 5.417 8.433 1.00 64.38 175 ILE A C 1
ATOM 1472 O O . ILE A 1 175 ? 18.101 6.547 8.412 1.00 64.38 175 ILE A O 1
ATOM 1476 N N . PHE A 1 176 ? 18.354 4.343 8.731 1.00 56.31 176 PHE A N 1
ATOM 1477 C CA . PHE A 1 176 ? 19.704 4.462 9.299 1.00 56.31 176 PHE A CA 1
ATOM 1478 C C . PHE A 1 176 ? 20.823 3.746 8.526 1.00 56.31 176 PHE A C 1
ATOM 1480 O O . PHE A 1 176 ? 21.959 4.210 8.584 1.00 56.31 176 PHE A O 1
ATOM 1487 N N . ASP A 1 177 ? 20.525 2.699 7.748 1.00 58.66 177 ASP A N 1
ATOM 1488 C CA . ASP A 1 177 ? 21.559 1.785 7.219 1.00 58.66 177 ASP A CA 1
ATOM 1489 C C . ASP A 1 177 ? 21.599 1.650 5.688 1.00 58.66 177 ASP A C 1
ATOM 1491 O O . ASP A 1 177 ? 22.262 0.759 5.145 1.00 58.66 177 ASP A O 1
ATOM 1495 N N . TYR A 1 178 ? 20.927 2.529 4.941 1.00 64.75 178 TYR A N 1
ATOM 1496 C CA . TYR A 1 178 ? 20.957 2.434 3.483 1.00 64.75 178 TYR A CA 1
ATOM 1497 C C . TYR A 1 178 ? 22.264 2.994 2.899 1.00 64.75 178 TYR A C 1
ATOM 1499 O O . TYR A 1 178 ? 22.339 4.135 2.464 1.00 64.75 178 TYR A O 1
ATOM 1507 N N . SER A 1 179 ? 23.307 2.165 2.828 1.00 64.00 179 SER A N 1
ATOM 1508 C CA . SER A 1 179 ? 24.469 2.457 1.983 1.00 64.00 179 SER A CA 1
ATOM 1509 C C . SER A 1 179 ? 24.345 1.742 0.639 1.00 64.00 179 SER A C 1
ATOM 1511 O O . SER A 1 179 ? 24.070 0.537 0.557 1.00 64.00 179 SER A O 1
ATOM 1513 N N . MET A 1 180 ? 24.486 2.509 -0.438 1.00 67.31 180 MET A N 1
ATOM 1514 C CA . MET A 1 180 ? 24.574 1.964 -1.781 1.00 67.31 180 MET A CA 1
ATOM 1515 C C . MET A 1 180 ? 26.038 1.650 -2.071 1.00 67.31 180 MET A C 1
ATOM 1517 O O . MET A 1 180 ? 26.897 2.524 -1.964 1.00 67.31 180 MET A O 1
ATOM 1521 N N . GLU A 1 181 ? 26.326 0.396 -2.404 1.00 65.88 181 GLU A N 1
ATOM 1522 C CA . GLU A 1 181 ? 27.646 0.032 -2.908 1.00 65.88 181 GLU A CA 1
ATOM 1523 C C . GLU A 1 181 ? 27.840 0.670 -4.284 1.00 65.88 181 GLU A C 1
ATOM 1525 O O . GLU A 1 181 ? 26.910 0.698 -5.096 1.00 65.88 181 GLU A O 1
ATOM 1530 N N . ASP A 1 182 ? 29.046 1.173 -4.542 1.00 73.38 182 ASP A N 1
ATOM 1531 C CA . ASP A 1 182 ? 29.423 1.683 -5.855 1.00 73.38 182 ASP A CA 1
ATOM 1532 C C . ASP A 1 182 ? 29.592 0.502 -6.823 1.00 73.38 182 ASP A C 1
ATOM 1534 O O . ASP A 1 182 ? 30.658 -0.103 -6.941 1.00 73.38 182 ASP A O 1
ATOM 1538 N N . LYS A 1 183 ? 28.472 0.091 -7.425 1.00 83.31 183 LYS A N 1
ATOM 1539 C CA . LYS A 1 183 ? 28.398 -1.023 -8.371 1.00 83.31 183 LYS A CA 1
ATOM 1540 C C . LYS A 1 183 ? 28.438 -0.504 -9.795 1.00 83.31 183 LYS A C 1
ATOM 1542 O O . LYS A 1 183 ? 27.842 0.523 -10.122 1.00 83.31 183 LYS A O 1
ATOM 1547 N N . THR A 1 184 ? 29.067 -1.277 -10.667 1.00 87.25 184 THR A N 1
ATOM 1548 C CA . THR A 1 184 ? 28.993 -1.066 -12.110 1.00 87.25 184 THR A CA 1
ATOM 1549 C C . THR A 1 184 ? 28.183 -2.172 -12.749 1.00 87.25 184 THR A C 1
ATOM 1551 O O . THR A 1 184 ? 28.326 -3.325 -12.364 1.00 87.25 184 THR A O 1
ATOM 1554 N N . VAL A 1 185 ? 27.390 -1.831 -13.753 1.00 88.75 185 VAL A N 1
ATOM 1555 C CA . VAL A 1 185 ? 26.707 -2.790 -14.620 1.00 88.75 185 VAL A CA 1
ATOM 1556 C C . VAL A 1 185 ? 27.210 -2.628 -16.048 1.00 88.75 185 VAL A C 1
ATOM 1558 O O . VAL A 1 185 ? 27.584 -1.527 -16.470 1.00 88.75 185 VAL A O 1
ATOM 1561 N N . ARG A 1 186 ? 27.245 -3.728 -16.797 1.00 88.56 186 ARG A N 1
ATOM 1562 C CA . ARG A 1 186 ? 27.703 -3.738 -18.190 1.00 88.56 186 ARG A CA 1
ATOM 1563 C C . ARG A 1 186 ? 26.551 -3.995 -19.144 1.00 88.56 186 ARG A C 1
ATOM 1565 O O . ARG A 1 186 ? 25.737 -4.886 -18.912 1.00 88.56 186 ARG A O 1
ATOM 1572 N N . PHE A 1 187 ? 26.536 -3.241 -20.236 1.00 87.62 187 PHE A N 1
ATOM 1573 C CA . PHE A 1 187 ? 25.669 -3.470 -21.386 1.00 87.62 187 PHE A CA 1
ATOM 1574 C C . PHE A 1 187 ? 26.479 -3.231 -22.662 1.00 87.62 187 PHE A C 1
ATOM 1576 O O . PHE A 1 187 ? 26.983 -2.128 -22.884 1.00 87.62 187 PHE A O 1
ATOM 1583 N N . ASN A 1 188 ? 26.615 -4.261 -23.501 1.00 84.75 188 ASN A N 1
ATOM 1584 C CA . ASN A 1 188 ? 27.578 -4.283 -24.609 1.00 84.75 188 ASN A CA 1
ATOM 1585 C C . ASN A 1 188 ? 28.985 -3.871 -24.114 1.00 84.75 188 ASN A C 1
ATOM 1587 O O . ASN A 1 188 ? 29.439 -4.361 -23.080 1.00 84.75 188 ASN A O 1
ATOM 1591 N N . ASP A 1 189 ? 29.651 -2.946 -24.808 1.00 83.38 189 ASP A N 1
ATOM 1592 C CA . ASP A 1 189 ? 30.967 -2.410 -24.430 1.00 83.38 189 ASP A CA 1
ATOM 1593 C C . ASP A 1 189 ? 30.888 -1.252 -23.414 1.00 83.38 189 ASP A C 1
ATOM 1595 O O . ASP A 1 189 ? 31.904 -0.657 -23.049 1.00 83.38 189 ASP A O 1
ATOM 1599 N N . MET A 1 190 ? 29.683 -0.893 -22.958 1.00 84.19 190 MET A N 1
ATOM 1600 C CA . MET A 1 190 ? 29.468 0.217 -22.035 1.00 84.19 190 MET A CA 1
ATOM 1601 C C . MET A 1 190 ? 29.476 -0.260 -20.581 1.00 84.19 190 MET A C 1
ATOM 1603 O O . MET A 1 190 ? 28.770 -1.196 -20.205 1.00 84.19 190 MET A O 1
ATOM 1607 N N . VAL A 1 191 ? 30.241 0.449 -19.748 1.00 87.75 191 VAL A N 1
ATOM 1608 C CA . VAL A 1 191 ? 30.232 0.304 -18.288 1.00 87.75 191 VAL A CA 1
ATOM 1609 C C . VAL A 1 191 ? 29.472 1.484 -17.693 1.00 87.75 191 VAL A C 1
ATOM 1611 O O . VAL A 1 191 ? 29.846 2.640 -17.910 1.00 87.75 191 VAL A O 1
ATOM 1614 N N . LEU A 1 192 ? 28.406 1.192 -16.954 1.00 87.38 192 LEU A N 1
ATOM 1615 C CA . LEU A 1 192 ? 27.574 2.180 -16.279 1.00 87.38 192 LEU A CA 1
ATOM 1616 C C . LEU A 1 192 ? 27.733 2.037 -14.772 1.00 87.38 192 LEU A C 1
ATOM 1618 O O . LEU A 1 192 ? 27.570 0.953 -14.218 1.00 87.38 192 LEU A O 1
ATOM 1622 N N . THR A 1 193 ? 28.039 3.143 -14.105 1.00 86.31 193 THR A N 1
ATOM 1623 C CA . THR A 1 193 ? 28.061 3.202 -12.645 1.00 86.31 193 THR A CA 1
ATOM 1624 C C . THR A 1 193 ? 26.641 3.416 -12.140 1.00 86.31 193 THR A C 1
ATOM 1626 O O . THR A 1 193 ? 25.993 4.392 -12.523 1.00 86.31 193 THR A O 1
ATOM 1629 N N . VAL A 1 194 ? 26.160 2.528 -11.269 1.00 85.50 194 VAL A N 1
ATOM 1630 C CA . VAL A 1 194 ? 24.778 2.550 -10.772 1.00 85.50 194 VAL A CA 1
ATOM 1631 C C . VAL A 1 194 ? 24.459 3.883 -10.096 1.00 85.50 194 VAL A C 1
ATOM 1633 O O . VAL A 1 194 ? 23.416 4.459 -10.385 1.00 85.50 194 VAL A O 1
ATOM 1636 N N . VAL A 1 195 ? 25.375 4.427 -9.286 1.00 82.69 195 VAL A N 1
ATOM 1637 C CA . VAL A 1 195 ? 25.159 5.694 -8.559 1.00 82.69 195 VAL A CA 1
ATOM 1638 C C . VAL A 1 195 ? 25.004 6.928 -9.460 1.00 82.69 195 VAL A C 1
ATOM 1640 O O . VAL A 1 195 ? 24.556 7.968 -8.995 1.00 82.69 195 VAL A O 1
ATOM 1643 N N . ASN A 1 196 ? 25.333 6.823 -10.751 1.00 84.56 196 ASN A N 1
ATOM 1644 C CA . ASN A 1 196 ? 25.152 7.913 -11.714 1.00 84.56 196 ASN A CA 1
ATOM 1645 C C . ASN A 1 196 ? 23.811 7.834 -12.458 1.00 84.56 196 ASN A C 1
ATOM 1647 O O . ASN A 1 196 ? 23.475 8.754 -13.202 1.00 84.56 196 ASN A O 1
ATOM 1651 N N . SER A 1 197 ? 23.069 6.735 -12.307 1.00 87.81 197 SER A N 1
ATOM 1652 C CA . SER A 1 197 ? 21.833 6.462 -13.040 1.00 87.81 197 SER A CA 1
ATOM 1653 C C . SER A 1 197 ? 20.636 6.395 -12.084 1.00 87.81 197 SER A C 1
ATOM 1655 O O . SER A 1 197 ? 20.447 5.365 -11.429 1.00 87.81 197 SER A O 1
ATOM 1657 N N . PRO A 1 198 ? 19.780 7.433 -12.037 1.00 89.00 198 PRO A N 1
ATOM 1658 C CA . PRO A 1 198 ? 18.597 7.470 -11.173 1.00 89.00 198 PRO A CA 1
ATOM 1659 C C . PRO A 1 198 ? 17.694 6.232 -11.285 1.00 89.00 198 PRO A C 1
ATOM 1661 O O . PRO A 1 198 ? 17.274 5.671 -10.275 1.00 89.00 198 PRO A O 1
ATOM 1664 N N . ALA A 1 199 ? 17.455 5.733 -12.503 1.00 91.69 199 ALA A N 1
ATOM 1665 C CA . ALA A 1 199 ? 16.639 4.536 -12.724 1.00 91.69 199 ALA A CA 1
ATOM 1666 C C . ALA A 1 199 ? 17.240 3.271 -12.078 1.00 91.69 199 ALA A C 1
ATOM 1668 O O . ALA A 1 199 ? 16.516 2.464 -11.493 1.00 91.69 199 ALA A O 1
ATOM 1669 N N . LEU A 1 200 ? 18.567 3.106 -12.139 1.00 90.81 200 LEU A N 1
ATOM 1670 C CA . LEU A 1 200 ? 19.253 1.948 -11.554 1.00 90.81 200 LEU A CA 1
ATOM 1671 C C . LEU A 1 200 ? 19.301 2.037 -10.027 1.00 90.81 200 LEU A C 1
ATOM 1673 O O . LEU A 1 200 ? 19.123 1.029 -9.343 1.00 90.81 200 LEU A O 1
ATOM 1677 N N . ILE A 1 201 ? 19.483 3.250 -9.498 1.00 87.81 201 ILE A N 1
ATOM 1678 C CA . ILE A 1 201 ? 19.360 3.535 -8.068 1.00 87.81 201 ILE A CA 1
ATOM 1679 C C . ILE A 1 201 ? 17.978 3.114 -7.556 1.00 87.81 201 ILE A C 1
ATOM 1681 O O . ILE A 1 201 ? 17.884 2.389 -6.564 1.00 87.81 201 ILE A O 1
ATOM 1685 N N . ILE A 1 202 ? 16.916 3.528 -8.254 1.00 90.81 202 ILE A N 1
ATOM 1686 C CA . ILE A 1 202 ? 15.535 3.174 -7.914 1.00 90.81 202 ILE A CA 1
ATOM 1687 C C . ILE A 1 202 ? 15.355 1.652 -7.902 1.00 90.81 202 ILE A C 1
ATOM 1689 O O . ILE A 1 202 ? 14.804 1.110 -6.945 1.00 90.81 202 ILE A O 1
ATOM 1693 N N . PHE A 1 203 ? 15.845 0.938 -8.917 1.00 93.06 203 PHE A N 1
ATOM 1694 C CA . PHE A 1 203 ? 15.711 -0.519 -8.983 1.00 93.06 203 PHE A CA 1
ATOM 1695 C C . PHE A 1 203 ? 16.425 -1.255 -7.853 1.00 93.06 203 PHE A C 1
ATOM 1697 O O . PHE A 1 203 ? 15.847 -2.171 -7.267 1.00 93.06 203 PHE A O 1
ATOM 1704 N N . GLU A 1 204 ? 17.650 -0.868 -7.509 1.00 88.31 204 GLU A N 1
ATOM 1705 C CA . GLU A 1 204 ? 18.365 -1.483 -6.387 1.00 88.31 204 GLU A CA 1
ATOM 1706 C C . GLU A 1 204 ? 17.707 -1.161 -5.041 1.00 88.31 204 GLU A C 1
ATOM 1708 O O . GLU A 1 204 ? 17.620 -2.039 -4.178 1.00 88.31 204 GLU A O 1
ATOM 1713 N N . PHE A 1 205 ? 17.184 0.057 -4.871 1.00 87.38 205 PHE A N 1
ATOM 1714 C CA . PHE A 1 205 ? 16.421 0.416 -3.680 1.00 87.38 205 PHE A CA 1
ATOM 1715 C C . PHE A 1 205 ? 15.157 -0.444 -3.555 1.00 87.38 205 PHE A C 1
ATOM 1717 O O . PHE A 1 205 ? 14.962 -1.119 -2.544 1.00 87.38 205 PHE A O 1
ATOM 1724 N N . LEU A 1 206 ? 14.328 -0.491 -4.601 1.00 91.25 206 LEU A N 1
ATOM 1725 C CA . LEU A 1 206 ? 13.077 -1.253 -4.597 1.00 91.25 206 LEU A CA 1
ATOM 1726 C C . LEU A 1 206 ? 13.315 -2.758 -4.439 1.00 91.25 206 LEU A C 1
ATOM 1728 O O . LEU A 1 206 ? 12.563 -3.427 -3.734 1.00 91.25 206 LEU A O 1
ATOM 1732 N N . LYS A 1 207 ? 14.395 -3.289 -5.021 1.00 91.12 207 LYS A N 1
ATOM 1733 C CA . LYS A 1 207 ? 14.827 -4.677 -4.822 1.00 91.12 207 LYS A CA 1
ATOM 1734 C C . LYS A 1 207 ? 15.103 -4.973 -3.349 1.00 91.12 207 LYS A C 1
ATOM 1736 O O . LYS A 1 207 ? 14.738 -6.040 -2.868 1.00 91.12 207 LYS A O 1
ATOM 1741 N N . ARG A 1 208 ? 15.732 -4.048 -2.617 1.00 87.25 208 ARG A N 1
ATOM 1742 C CA . ARG A 1 208 ? 15.965 -4.209 -1.172 1.00 87.25 208 ARG A CA 1
ATOM 1743 C C . ARG A 1 208 ? 14.677 -4.077 -0.361 1.00 87.25 208 ARG A C 1
ATOM 1745 O O . ARG A 1 208 ? 14.517 -4.814 0.606 1.00 87.25 208 ARG A O 1
ATOM 1752 N N . VAL A 1 209 ? 13.769 -3.179 -0.752 1.00 88.75 209 VAL A N 1
ATOM 1753 C CA . VAL A 1 209 ? 12.452 -3.021 -0.103 1.00 88.75 209 VAL A CA 1
ATOM 1754 C C . VAL A 1 209 ? 11.611 -4.291 -0.241 1.00 88.75 209 VAL A C 1
ATOM 1756 O O . VAL A 1 209 ? 11.015 -4.729 0.740 1.00 88.75 209 VAL A O 1
ATOM 1759 N N . LEU A 1 210 ? 11.584 -4.891 -1.433 1.00 91.25 210 LEU A N 1
ATOM 1760 C CA . LEU A 1 210 ? 10.780 -6.082 -1.733 1.00 91.25 210 LEU A CA 1
ATOM 1761 C C . LEU A 1 210 ? 11.500 -7.403 -1.424 1.00 91.25 210 LEU A C 1
ATOM 1763 O O . LEU A 1 210 ? 10.858 -8.442 -1.351 1.00 91.25 210 LEU A O 1
ATOM 1767 N N . GLY A 1 211 ? 12.813 -7.368 -1.194 1.00 89.06 211 GLY A N 1
ATOM 1768 C CA . GLY A 1 211 ? 13.618 -8.498 -0.725 1.00 89.06 211 GLY A CA 1
ATOM 1769 C C . GLY A 1 211 ? 14.443 -9.181 -1.816 1.00 89.06 211 GLY A C 1
ATOM 1770 O O . GLY A 1 211 ? 15.586 -9.565 -1.557 1.00 89.06 211 GLY A O 1
ATOM 1771 N N . SER A 1 212 ? 13.928 -9.294 -3.042 1.00 91.94 212 SER A N 1
ATOM 1772 C CA . SER A 1 212 ? 14.664 -9.900 -4.155 1.00 91.94 212 SER A CA 1
ATOM 1773 C C . SER A 1 212 ? 14.351 -9.264 -5.511 1.00 91.94 212 SER A C 1
ATOM 1775 O O . SER A 1 212 ? 13.412 -8.484 -5.673 1.00 91.94 212 SER A O 1
ATOM 1777 N N . SER A 1 213 ? 15.164 -9.607 -6.516 1.00 91.94 213 SER A N 1
ATOM 1778 C CA . SER A 1 213 ? 14.908 -9.206 -7.904 1.00 91.94 213 SER A CA 1
ATOM 1779 C C . SER A 1 213 ? 13.607 -9.802 -8.451 1.00 91.94 213 SER A C 1
ATOM 1781 O O . SER A 1 213 ? 12.942 -9.169 -9.268 1.00 91.94 213 SER A O 1
ATOM 1783 N N . GLU A 1 214 ? 13.219 -10.989 -7.982 1.00 94.75 214 GLU A N 1
ATOM 1784 C CA . GLU A 1 214 ? 12.062 -11.704 -8.532 1.00 94.75 214 GLU A CA 1
ATOM 1785 C C . GLU A 1 214 ? 10.768 -11.219 -7.894 1.00 94.75 214 GLU A C 1
ATOM 1787 O O . GLU A 1 214 ? 9.753 -11.067 -8.579 1.00 94.75 214 GLU A O 1
ATOM 1792 N N . ASP A 1 215 ? 10.840 -10.852 -6.615 1.00 95.06 215 ASP A N 1
ATOM 1793 C CA . ASP A 1 215 ? 9.759 -10.170 -5.911 1.00 95.06 215 ASP A CA 1
ATOM 1794 C C . ASP A 1 215 ? 9.505 -8.792 -6.528 1.00 95.06 215 ASP A C 1
ATOM 1796 O O . ASP A 1 215 ? 8.354 -8.428 -6.771 1.00 95.06 215 ASP A O 1
ATOM 1800 N N . LEU A 1 216 ? 10.562 -8.051 -6.890 1.00 95.94 216 LEU A N 1
ATOM 1801 C CA . LEU A 1 216 ? 10.410 -6.793 -7.622 1.00 95.94 216 LEU A CA 1
ATOM 1802 C C . LEU A 1 216 ? 9.746 -7.008 -8.987 1.00 95.94 216 LEU A C 1
ATOM 1804 O O . LEU A 1 216 ? 8.760 -6.341 -9.290 1.00 95.94 216 LEU A O 1
ATOM 1808 N N . LEU A 1 217 ? 10.223 -7.958 -9.796 1.00 95.88 217 LEU A N 1
ATOM 1809 C CA . LEU A 1 217 ? 9.649 -8.207 -11.122 1.00 95.88 217 LEU A CA 1
ATOM 1810 C C . LEU A 1 217 ? 8.168 -8.613 -11.052 1.00 95.88 217 LEU A C 1
ATOM 1812 O O . LEU A 1 217 ? 7.349 -8.092 -11.809 1.00 95.88 217 LEU A O 1
ATOM 1816 N N . SER A 1 218 ? 7.821 -9.529 -10.148 1.00 95.88 218 SER A N 1
ATOM 1817 C CA . SER A 1 218 ? 6.444 -10.007 -9.969 1.00 95.88 218 SER A CA 1
ATOM 1818 C C . SER A 1 218 ? 5.515 -8.923 -9.410 1.00 95.88 218 SER A C 1
ATOM 1820 O O . SER A 1 218 ? 4.371 -8.803 -9.857 1.00 95.88 218 SER A O 1
ATOM 1822 N N . THR A 1 219 ? 6.012 -8.073 -8.508 1.00 96.19 219 THR A N 1
ATOM 1823 C CA . THR A 1 219 ? 5.271 -6.914 -7.989 1.00 96.19 219 THR A CA 1
ATOM 1824 C C . THR A 1 219 ? 5.016 -5.883 -9.087 1.00 96.19 219 THR A C 1
ATOM 1826 O O . THR A 1 219 ? 3.883 -5.430 -9.248 1.00 96.19 219 THR A O 1
ATOM 1829 N N . LEU A 1 220 ? 6.034 -5.554 -9.894 1.00 95.56 220 LEU A N 1
ATOM 1830 C CA . LEU A 1 220 ? 5.893 -4.629 -11.025 1.00 95.56 220 LEU A CA 1
ATOM 1831 C C . LEU A 1 220 ? 4.928 -5.159 -12.093 1.00 95.56 220 LEU A C 1
ATOM 1833 O O . LEU A 1 220 ? 4.153 -4.394 -12.666 1.00 95.56 220 LEU A O 1
ATOM 1837 N N . LEU A 1 221 ? 4.921 -6.472 -12.332 1.00 95.25 221 LEU A N 1
ATOM 1838 C CA . LEU A 1 221 ? 3.928 -7.095 -13.203 1.00 95.25 221 LEU A CA 1
ATOM 1839 C C . LEU A 1 221 ? 2.518 -6.949 -12.620 1.00 95.25 221 LEU A C 1
ATOM 1841 O O . LEU A 1 221 ? 1.596 -6.539 -13.322 1.00 95.25 221 LEU A O 1
ATOM 1845 N N . SER A 1 222 ? 2.350 -7.237 -11.331 1.00 95.12 222 SER A N 1
ATOM 1846 C CA . SER A 1 222 ? 1.046 -7.184 -10.664 1.00 95.12 222 SER A CA 1
ATOM 1847 C C . SER A 1 222 ? 0.469 -5.764 -10.666 1.00 95.12 222 SER A C 1
ATOM 1849 O O . SER A 1 222 ? -0.688 -5.564 -11.046 1.00 95.12 222 SER A O 1
ATOM 1851 N N . ILE A 1 223 ? 1.290 -4.756 -10.343 1.00 94.44 223 ILE A N 1
ATOM 1852 C CA . ILE A 1 223 ? 0.863 -3.351 -10.329 1.00 94.44 223 ILE A CA 1
ATOM 1853 C C . ILE A 1 223 ? 0.570 -2.803 -11.732 1.00 94.44 223 ILE A C 1
ATOM 1855 O O . ILE A 1 223 ? -0.300 -1.945 -11.848 1.00 94.44 223 ILE A O 1
ATOM 1859 N N . SER A 1 224 ? 1.191 -3.338 -12.794 1.00 92.19 224 SER A N 1
ATOM 1860 C CA . SER A 1 224 ? 0.920 -2.935 -14.189 1.00 92.19 224 SER A CA 1
ATOM 1861 C C . SER A 1 224 ? -0.529 -3.154 -14.643 1.00 92.19 224 SER A C 1
ATOM 1863 O O . SER A 1 224 ? -0.993 -2.531 -15.596 1.00 92.19 224 SER A O 1
ATOM 1865 N N . SER A 1 225 ? -1.290 -3.976 -13.915 1.00 90.50 225 SER A N 1
ATOM 1866 C CA . SER A 1 225 ? -2.735 -4.116 -14.126 1.00 90.50 225 SER A CA 1
ATOM 1867 C C . SER A 1 225 ? -3.500 -2.816 -13.820 1.00 90.50 225 SER A C 1
ATOM 1869 O O . SER A 1 225 ? -4.552 -2.559 -14.407 1.00 90.50 225 SER A O 1
ATOM 1871 N N . ASN A 1 226 ? -2.967 -1.972 -12.930 1.00 87.38 226 ASN A N 1
ATOM 1872 C CA . ASN A 1 226 ? -3.570 -0.716 -12.488 1.00 87.38 226 ASN A CA 1
ATOM 1873 C C . ASN A 1 226 ? -3.116 0.449 -13.377 1.00 87.38 226 ASN A C 1
ATOM 1875 O O . ASN A 1 226 ? -2.284 1.244 -12.969 1.00 87.38 226 ASN A O 1
ATOM 1879 N N . LYS A 1 227 ? -3.632 0.552 -14.603 1.00 87.25 227 LYS A N 1
ATOM 1880 C CA . LYS A 1 227 ? -3.131 1.519 -15.598 1.00 87.25 227 LYS A CA 1
ATOM 1881 C C . LYS A 1 227 ? -3.118 2.971 -15.090 1.00 87.25 227 LYS A C 1
ATOM 1883 O O . LYS A 1 227 ? -4.166 3.516 -14.744 1.00 87.25 227 LYS A O 1
ATOM 1888 N N . ILE A 1 228 ? -1.952 3.614 -15.144 1.00 88.75 228 ILE A N 1
ATOM 1889 C CA . ILE A 1 228 ? -1.742 5.044 -14.893 1.00 88.75 228 ILE A CA 1
ATOM 1890 C C . ILE A 1 228 ? -1.037 5.640 -16.098 1.00 88.75 228 ILE A C 1
ATOM 1892 O O . ILE A 1 228 ? 0.151 5.424 -16.319 1.00 88.75 228 ILE A O 1
ATOM 1896 N N . TYR A 1 229 ? -1.774 6.417 -16.880 1.00 88.25 229 TYR A N 1
ATOM 1897 C CA . TYR A 1 229 ? -1.234 7.019 -18.090 1.00 88.25 229 TYR A CA 1
ATOM 1898 C C . TYR A 1 229 ? -0.353 8.228 -17.779 1.00 88.25 229 TYR A C 1
ATOM 1900 O O . TYR A 1 229 ? -0.679 9.049 -16.916 1.00 88.25 229 TYR A O 1
ATOM 1908 N N . VAL A 1 230 ? 0.757 8.342 -18.511 1.00 82.62 230 VAL A N 1
ATOM 1909 C CA . VAL A 1 230 ? 1.663 9.488 -18.413 1.00 82.62 230 VAL A CA 1
ATOM 1910 C C . VAL A 1 230 ? 0.902 10.774 -18.739 1.00 82.62 230 VAL A C 1
ATOM 1912 O O . VAL A 1 230 ? 0.187 10.863 -19.733 1.00 82.62 230 VAL A O 1
ATOM 1915 N N . ASN A 1 231 ? 1.102 11.793 -17.910 1.00 79.00 231 ASN A N 1
ATOM 1916 C CA . ASN A 1 231 ? 0.621 13.154 -18.120 1.00 79.00 231 ASN A CA 1
ATOM 1917 C C . ASN A 1 231 ? 1.750 14.149 -17.793 1.00 79.00 231 ASN A C 1
ATOM 1919 O O . ASN A 1 231 ? 2.868 13.745 -17.465 1.00 79.00 231 ASN A O 1
ATOM 1923 N N . CYS A 1 232 ? 1.460 15.451 -17.839 1.00 72.69 232 CYS A N 1
ATOM 1924 C CA . CYS A 1 232 ? 2.429 16.507 -17.524 1.00 72.69 232 CYS A CA 1
ATOM 1925 C C . CYS A 1 232 ? 3.066 16.395 -16.122 1.00 72.69 232 CYS A C 1
ATOM 1927 O O . CYS A 1 232 ? 4.190 16.852 -15.937 1.00 72.69 232 CYS A O 1
ATOM 1929 N N . ASN A 1 233 ? 2.399 15.754 -15.159 1.00 73.25 233 ASN A N 1
ATOM 1930 C CA . ASN A 1 233 ? 2.905 15.561 -13.798 1.00 73.25 233 ASN A CA 1
ATOM 1931 C C . ASN A 1 233 ? 3.822 14.332 -13.662 1.00 73.25 233 ASN A C 1
ATOM 1933 O O . ASN A 1 233 ? 4.498 14.189 -12.645 1.00 73.25 233 ASN A O 1
ATOM 1937 N N . HIS A 1 234 ? 3.853 13.444 -14.661 1.00 78.56 234 HIS A N 1
ATOM 1938 C CA . HIS A 1 234 ? 4.598 12.178 -14.627 1.00 78.56 234 HIS A CA 1
ATOM 1939 C C . HIS A 1 234 ? 5.642 12.061 -15.742 1.00 78.56 234 HIS A C 1
ATOM 1941 O O . HIS A 1 234 ? 6.164 10.975 -15.982 1.00 78.56 234 HIS A O 1
ATOM 1947 N N . VAL A 1 235 ? 5.973 13.162 -16.423 1.00 86.38 235 VAL A N 1
ATOM 1948 C CA . VAL A 1 235 ? 6.973 13.140 -17.502 1.00 86.38 235 VAL A CA 1
ATOM 1949 C C . VAL A 1 235 ? 8.344 12.705 -16.986 1.00 86.38 235 VAL A C 1
ATOM 1951 O O . VAL A 1 235 ? 9.011 11.934 -17.668 1.00 86.38 235 VAL A O 1
ATOM 1954 N N . ASP A 1 236 ? 8.708 13.079 -15.752 1.00 89.06 236 ASP A N 1
ATOM 1955 C CA . ASP A 1 236 ? 9.975 12.657 -15.140 1.00 89.06 236 ASP A CA 1
ATOM 1956 C C . ASP A 1 236 ? 10.075 11.103 -15.074 1.00 89.06 236 ASP A C 1
ATOM 1958 O O . ASP A 1 236 ? 11.152 10.540 -15.245 1.00 89.06 236 ASP A O 1
ATOM 1962 N N . ILE A 1 237 ? 8.953 10.380 -14.897 1.00 92.19 237 ILE A N 1
ATOM 1963 C CA . ILE A 1 237 ? 8.910 8.898 -14.913 1.00 92.19 237 ILE A CA 1
ATOM 1964 C C . ILE A 1 237 ? 9.190 8.356 -16.315 1.00 92.19 237 ILE A C 1
ATOM 1966 O O . ILE A 1 237 ? 9.884 7.351 -16.480 1.00 92.19 237 ILE A O 1
ATOM 1970 N N . LEU A 1 238 ? 8.665 9.030 -17.336 1.00 91.81 238 LEU A N 1
ATOM 1971 C CA . LEU A 1 238 ? 8.919 8.663 -18.720 1.00 91.81 238 LEU A CA 1
ATOM 1972 C C . LEU A 1 238 ? 10.393 8.885 -19.079 1.00 91.81 238 LEU A C 1
ATOM 1974 O O . LEU A 1 238 ? 11.030 7.981 -19.611 1.00 91.81 238 LEU A O 1
ATOM 1978 N N . GLU A 1 239 ? 10.947 10.043 -18.722 1.00 91.94 239 GLU A N 1
ATOM 1979 C CA . GLU A 1 239 ? 12.359 10.401 -18.922 1.00 91.94 239 GLU A CA 1
ATOM 1980 C C . GLU A 1 239 ? 13.315 9.395 -18.262 1.00 91.94 239 GLU A C 1
ATOM 1982 O O . GLU A 1 239 ? 14.326 9.025 -18.863 1.00 91.94 239 GLU A O 1
ATOM 1987 N N . LEU A 1 240 ? 12.961 8.909 -17.067 1.00 93.12 240 LEU A N 1
ATOM 1988 C CA . LEU A 1 240 ? 13.720 7.921 -16.297 1.00 93.12 240 LEU A CA 1
ATOM 1989 C C . LEU A 1 240 ? 13.773 6.530 -16.936 1.00 93.12 240 LEU A C 1
ATOM 1991 O O . LEU A 1 240 ? 14.819 5.883 -16.930 1.00 93.12 240 LEU A O 1
ATOM 1995 N N . PHE A 1 241 ? 12.635 6.026 -17.418 1.00 95.50 241 PHE A N 1
ATOM 1996 C CA . PHE A 1 241 ? 12.493 4.596 -17.712 1.00 95.50 241 PHE A CA 1
ATOM 1997 C C . PHE A 1 241 ? 12.355 4.267 -19.201 1.00 95.50 241 PHE A C 1
ATOM 1999 O O . PHE A 1 241 ? 12.572 3.113 -19.570 1.00 95.50 241 PHE A O 1
ATOM 2006 N N . ILE A 1 242 ? 12.069 5.236 -20.081 1.00 94.44 242 ILE A N 1
ATOM 2007 C CA . ILE A 1 242 ? 11.845 4.974 -21.517 1.00 94.44 242 ILE A CA 1
ATOM 2008 C C . ILE A 1 242 ? 13.056 4.358 -22.221 1.00 94.44 242 ILE A C 1
ATOM 2010 O O . ILE A 1 242 ? 12.888 3.462 -23.043 1.00 94.44 242 ILE A O 1
ATOM 2014 N N . ILE A 1 243 ? 14.279 4.759 -21.853 1.00 94.19 243 ILE A N 1
ATOM 2015 C CA . ILE A 1 243 ? 15.505 4.191 -22.435 1.00 94.19 243 ILE A CA 1
ATOM 2016 C C . ILE A 1 243 ? 15.608 2.700 -22.110 1.00 94.19 243 ILE A C 1
ATOM 2018 O O . ILE A 1 243 ? 15.926 1.896 -22.983 1.00 94.19 243 ILE A O 1
ATOM 2022 N N . LEU A 1 244 ? 15.330 2.326 -20.862 1.00 95.25 244 LEU A N 1
ATOM 2023 C CA . LEU A 1 244 ? 15.393 0.937 -20.415 1.00 95.25 244 LEU A CA 1
ATOM 2024 C C . LEU A 1 244 ? 14.213 0.119 -20.958 1.00 95.25 244 LEU A C 1
ATOM 2026 O O . LEU A 1 244 ? 14.392 -1.028 -21.362 1.00 95.25 244 LEU A O 1
ATOM 2030 N N . ALA A 1 245 ? 13.015 0.700 -21.029 1.00 96.25 245 ALA A N 1
ATOM 2031 C CA . ALA A 1 245 ? 11.834 0.033 -21.576 1.00 96.25 245 ALA A CA 1
ATOM 2032 C C . ALA A 1 245 ? 11.967 -0.266 -23.077 1.00 96.25 245 ALA A C 1
ATOM 2034 O O . ALA A 1 245 ? 11.522 -1.312 -23.542 1.00 96.25 245 ALA A O 1
ATOM 2035 N N . ASP A 1 246 ? 12.628 0.616 -23.824 1.00 94.94 246 ASP A N 1
ATOM 2036 C CA . ASP A 1 246 ? 12.867 0.464 -25.261 1.00 94.94 246 ASP A CA 1
ATOM 2037 C C . ASP A 1 246 ? 14.271 -0.076 -25.590 1.00 94.94 246 ASP A C 1
ATOM 2039 O O . ASP A 1 246 ? 14.725 -0.030 -26.736 1.00 94.94 246 ASP A O 1
ATOM 2043 N N . LEU A 1 247 ? 14.993 -0.582 -24.585 1.00 93.00 247 LEU A N 1
ATOM 2044 C CA . LEU A 1 247 ? 16.384 -1.021 -24.713 1.00 93.00 247 LEU A CA 1
ATOM 2045 C C . LEU A 1 247 ? 16.634 -1.994 -25.884 1.00 93.00 247 LEU A C 1
ATOM 2047 O O . LEU A 1 247 ? 17.650 -1.823 -26.561 1.00 93.00 247 LEU A O 1
ATOM 2051 N N . PRO A 1 248 ? 15.748 -2.968 -26.195 1.00 91.06 248 PRO A N 1
ATOM 2052 C CA . PRO A 1 248 ? 15.940 -3.862 -27.339 1.00 91.06 248 PRO A CA 1
ATOM 2053 C C . PRO A 1 248 ? 15.972 -3.148 -28.698 1.00 91.06 248 PRO A C 1
ATOM 2055 O O . PRO A 1 248 ? 16.576 -3.669 -29.634 1.00 91.06 248 PRO A O 1
ATOM 2058 N N . ASN A 1 249 ? 15.340 -1.975 -28.810 1.00 90.75 249 ASN A N 1
ATOM 2059 C CA . ASN A 1 249 ? 15.261 -1.203 -30.050 1.00 90.75 249 ASN A CA 1
ATOM 2060 C C . ASN A 1 249 ? 16.333 -0.110 -30.105 1.00 90.75 249 ASN A C 1
ATOM 2062 O O . ASN A 1 249 ? 17.033 0.013 -31.111 1.00 90.75 249 ASN A O 1
ATOM 2066 N N . ASN A 1 250 ? 16.501 0.657 -29.023 1.00 90.75 250 ASN A N 1
ATOM 2067 C CA . ASN A 1 250 ? 17.477 1.748 -28.998 1.00 90.75 250 ASN A CA 1
ATOM 2068 C C . ASN A 1 250 ? 18.920 1.251 -28.819 1.00 90.75 250 ASN A C 1
ATOM 2070 O O . ASN A 1 250 ? 19.854 1.882 -29.318 1.00 90.75 250 ASN A O 1
ATOM 2074 N N . LEU A 1 251 ? 19.114 0.113 -28.136 1.00 87.38 251 LEU A N 1
ATOM 2075 C CA . LEU A 1 251 ? 20.402 -0.554 -27.904 1.00 87.38 251 LEU A CA 1
ATOM 2076 C C . LEU A 1 251 ? 21.498 0.368 -27.342 1.00 87.38 251 LEU A C 1
ATOM 2078 O O . LEU A 1 251 ? 22.685 0.118 -27.565 1.00 87.38 251 LEU A O 1
ATOM 2082 N N . LEU A 1 252 ? 21.109 1.452 -26.662 1.00 86.31 252 LEU A N 1
ATOM 2083 C CA . LEU A 1 252 ? 21.993 2.549 -26.262 1.00 86.31 252 LEU A CA 1
ATOM 2084 C C . LEU A 1 252 ? 22.911 3.020 -27.410 1.00 86.31 252 LEU A C 1
ATOM 2086 O O . LEU A 1 252 ? 24.085 3.332 -27.196 1.00 86.31 252 LEU A O 1
ATOM 2090 N N . ARG A 1 253 ? 22.400 3.052 -28.648 1.00 76.56 253 ARG A N 1
ATOM 2091 C CA . ARG A 1 253 ? 23.125 3.526 -29.841 1.00 76.56 253 ARG A CA 1
ATOM 2092 C C . ARG A 1 253 ? 23.181 5.063 -29.892 1.00 76.56 253 ARG A C 1
ATOM 2094 O O . ARG A 1 253 ? 22.821 5.726 -28.926 1.00 76.56 253 ARG A O 1
ATOM 2101 N N . ASP A 1 254 ? 23.785 5.591 -30.954 1.00 66.69 254 ASP A N 1
ATOM 2102 C CA . ASP A 1 254 ? 24.259 6.974 -31.131 1.00 66.69 254 ASP A CA 1
ATOM 2103 C C . ASP A 1 254 ? 23.293 8.077 -30.639 1.00 66.69 254 ASP A C 1
ATOM 2105 O O . ASP A 1 254 ? 22.076 8.017 -30.821 1.00 66.69 254 ASP A O 1
ATOM 2109 N N . ASP A 1 255 ? 23.858 9.131 -30.055 1.00 65.19 255 ASP A N 1
ATOM 2110 C CA . ASP A 1 255 ? 23.166 10.115 -29.210 1.00 65.19 255 ASP A CA 1
ATOM 2111 C C . ASP A 1 255 ? 22.243 11.058 -30.008 1.00 65.19 255 ASP A C 1
ATOM 2113 O O . ASP A 1 255 ? 21.450 11.804 -29.430 1.00 65.19 255 ASP A O 1
ATOM 2117 N N . LYS A 1 256 ? 22.338 11.015 -31.345 1.00 65.56 256 LYS A N 1
ATOM 2118 C CA . LYS A 1 256 ? 21.594 11.857 -32.297 1.00 65.56 256 LYS A CA 1
ATOM 2119 C C . LYS A 1 256 ? 20.405 11.152 -32.956 1.00 65.56 256 LYS A C 1
ATOM 2121 O O . LYS A 1 256 ? 19.688 11.784 -33.732 1.00 65.56 256 LYS A O 1
ATOM 2126 N N . GLN A 1 257 ? 20.198 9.860 -32.699 1.00 77.25 257 GLN A N 1
ATOM 2127 C CA . GLN A 1 257 ? 19.102 9.112 -33.309 1.00 77.25 257 GLN A CA 1
ATOM 2128 C C . GLN A 1 257 ? 17.794 9.328 -32.533 1.00 77.25 257 GLN A C 1
ATOM 2130 O O . GLN A 1 257 ? 17.741 9.171 -31.312 1.00 77.25 257 GLN A O 1
ATOM 2135 N N . LYS A 1 258 ? 16.723 9.675 -33.258 1.00 85.50 258 LYS A N 1
ATOM 2136 C CA . LYS A 1 258 ? 15.367 9.744 -32.704 1.00 85.50 258 LYS A CA 1
ATOM 2137 C C . LYS A 1 258 ? 14.841 8.318 -32.523 1.00 85.50 258 LYS A C 1
ATOM 2139 O O . LYS A 1 258 ? 14.757 7.569 -33.495 1.00 85.50 258 LYS A O 1
ATOM 2144 N N . ASN A 1 259 ? 14.509 7.958 -31.288 1.00 90.69 259 ASN A N 1
ATOM 2145 C CA . ASN A 1 259 ? 13.902 6.679 -30.923 1.00 90.69 259 ASN A CA 1
ATOM 2146 C C . ASN A 1 259 ? 12.406 6.871 -30.670 1.00 90.69 259 ASN A C 1
ATOM 2148 O O . ASN A 1 259 ? 11.942 8.001 -30.475 1.00 90.69 259 ASN A O 1
ATOM 2152 N N . SER A 1 260 ? 11.647 5.775 -30.664 1.00 90.44 260 SER A N 1
ATOM 2153 C CA . SER A 1 260 ? 10.231 5.826 -30.321 1.00 90.44 260 SER A CA 1
ATOM 2154 C C . SER A 1 260 ? 9.786 4.611 -29.531 1.00 90.44 260 SER A C 1
ATOM 2156 O O . SER A 1 260 ? 10.045 3.478 -29.920 1.00 90.44 260 SER A O 1
ATOM 2158 N N . TYR A 1 261 ? 9.036 4.870 -28.465 1.00 91.62 261 TYR A N 1
ATOM 2159 C CA . TYR A 1 261 ? 8.418 3.852 -27.632 1.00 91.62 261 TYR A CA 1
ATOM 2160 C C . TYR A 1 261 ? 6.926 4.148 -27.495 1.00 91.62 261 TYR A C 1
ATOM 2162 O O . TYR A 1 261 ? 6.533 5.208 -27.005 1.00 91.62 261 TYR A O 1
ATOM 2170 N N . LYS A 1 262 ? 6.086 3.213 -27.961 1.00 90.25 262 LYS A N 1
ATOM 2171 C CA . LYS A 1 262 ? 4.611 3.293 -27.895 1.00 90.25 262 LYS A CA 1
ATOM 2172 C C . LYS A 1 262 ? 4.047 4.658 -28.355 1.00 90.25 262 LYS A C 1
ATOM 2174 O O . LYS A 1 262 ? 3.094 5.170 -27.776 1.00 90.25 262 LYS A O 1
ATOM 2179 N N . GLY A 1 263 ? 4.637 5.233 -29.407 1.00 86.12 263 GLY A N 1
ATOM 2180 C CA . GLY A 1 263 ? 4.214 6.505 -30.011 1.00 86.12 263 GLY A CA 1
ATOM 2181 C C . GLY A 1 263 ? 4.877 7.758 -29.428 1.00 86.12 263 GLY A C 1
ATOM 2182 O O . GLY A 1 263 ? 4.812 8.812 -30.055 1.00 86.12 263 GLY A O 1
ATOM 2183 N N . VAL A 1 264 ? 5.578 7.654 -28.296 1.00 89.38 264 VAL A N 1
ATOM 2184 C CA . VAL A 1 264 ? 6.392 8.754 -27.761 1.00 89.38 264 VAL A CA 1
ATOM 2185 C C . VAL A 1 264 ? 7.735 8.758 -28.462 1.00 89.38 264 VAL A C 1
ATOM 2187 O O . VAL A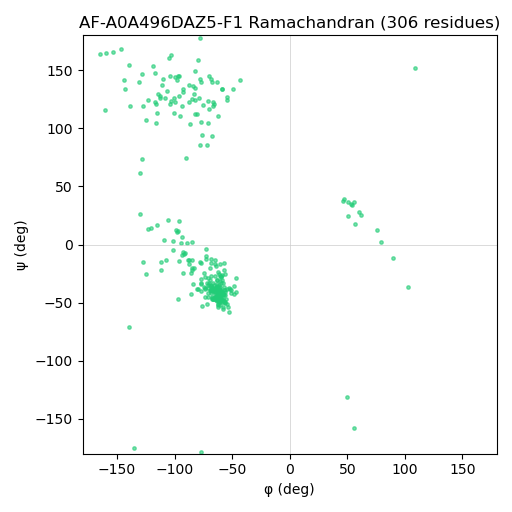 1 264 ? 8.358 7.708 -28.614 1.00 89.38 264 VAL A O 1
ATOM 2190 N N . SER A 1 265 ? 8.193 9.932 -28.883 1.00 90.88 265 SER A N 1
ATOM 2191 C CA . SER A 1 265 ? 9.536 10.099 -29.432 1.00 90.88 265 SER A CA 1
ATOM 2192 C C . SER A 1 265 ? 10.516 10.618 -28.386 1.00 90.88 265 SER A C 1
ATOM 2194 O O . SER A 1 265 ? 10.170 11.491 -27.593 1.00 90.88 265 SER A O 1
ATOM 2196 N N . TYR A 1 266 ? 11.753 10.123 -28.409 1.00 91.31 266 TYR A N 1
ATOM 2197 C CA . TYR A 1 266 ? 12.785 10.551 -27.465 1.00 91.31 266 TYR A CA 1
ATOM 2198 C C . TYR A 1 266 ? 14.209 10.401 -28.023 1.00 91.31 266 TYR A C 1
ATOM 2200 O O . TYR A 1 266 ? 14.442 9.722 -29.026 1.00 91.31 266 TYR A O 1
ATOM 2208 N N . MET A 1 267 ? 15.176 11.033 -27.359 1.00 90.50 267 MET A N 1
ATOM 2209 C CA . MET A 1 267 ? 16.610 10.930 -27.655 1.00 90.50 267 MET A CA 1
ATOM 2210 C C . MET A 1 267 ? 17.390 10.583 -26.385 1.00 90.50 267 MET A C 1
ATOM 2212 O O . MET A 1 267 ? 17.026 11.017 -25.297 1.00 90.50 267 MET A O 1
ATOM 2216 N N . ILE A 1 268 ? 18.475 9.819 -26.520 1.00 86.69 268 ILE A N 1
ATOM 2217 C CA . ILE A 1 268 ? 19.356 9.458 -25.395 1.00 86.69 268 ILE A CA 1
ATOM 2218 C C . ILE A 1 268 ? 20.314 10.620 -25.068 1.00 86.69 268 ILE A C 1
ATOM 2220 O O . ILE A 1 268 ? 20.535 10.937 -23.902 1.00 86.69 268 ILE A O 1
ATOM 2224 N N . GLY A 1 269 ? 20.818 11.316 -26.097 1.00 77.50 269 GLY A N 1
ATOM 2225 C CA . GLY A 1 269 ? 21.559 12.571 -25.956 1.00 77.50 269 GLY A CA 1
ATOM 2226 C C . GLY A 1 269 ? 22.793 12.507 -25.041 1.00 77.50 269 GLY A C 1
ATOM 2227 O O . GLY A 1 269 ? 23.357 11.449 -24.774 1.00 77.50 269 GLY A O 1
ATOM 2228 N N . ALA A 1 270 ? 23.210 13.676 -24.539 1.00 69.12 270 ALA A N 1
ATOM 2229 C CA . ALA A 1 270 ? 24.422 13.841 -23.727 1.00 69.12 270 ALA A CA 1
ATOM 2230 C C . ALA A 1 270 ? 24.352 13.190 -22.326 1.00 69.12 270 ALA A C 1
ATOM 2232 O O . ALA A 1 270 ? 25.389 12.985 -21.698 1.00 69.12 270 ALA A O 1
ATOM 2233 N N . TYR A 1 271 ? 23.154 12.834 -21.845 1.00 72.06 271 TYR A N 1
ATOM 2234 C CA . TYR A 1 271 ? 22.919 12.232 -20.522 1.00 72.06 271 TYR A CA 1
ATOM 2235 C C . TYR A 1 271 ? 22.832 10.701 -20.560 1.00 72.06 271 TYR A C 1
ATOM 2237 O O . TYR A 1 271 ? 22.335 10.063 -19.634 1.00 72.06 271 TYR A O 1
ATOM 2245 N N . LYS A 1 272 ? 23.368 10.084 -21.617 1.00 80.62 272 LYS A N 1
ATOM 2246 C CA . LYS A 1 272 ? 23.405 8.632 -21.822 1.00 80.62 272 LYS A CA 1
ATOM 2247 C C . LYS A 1 272 ? 23.897 7.830 -20.622 1.00 80.62 272 LYS A C 1
ATOM 2249 O O . LYS A 1 272 ? 23.321 6.799 -20.295 1.00 80.62 272 LYS A O 1
ATOM 2254 N N . LYS A 1 273 ? 24.951 8.309 -19.952 1.00 81.31 273 LYS A N 1
ATOM 2255 C CA . LYS A 1 273 ? 25.526 7.645 -18.769 1.00 81.31 273 LYS A CA 1
ATOM 2256 C C . LYS A 1 273 ? 24.615 7.695 -17.541 1.00 81.31 273 LYS A C 1
ATOM 2258 O O . LYS A 1 273 ? 24.798 6.892 -16.634 1.00 81.31 273 LYS A O 1
ATOM 2263 N N . ASN A 1 274 ? 23.667 8.627 -17.518 1.00 86.44 274 ASN A N 1
ATOM 2264 C CA . ASN A 1 274 ? 22.655 8.758 -16.476 1.00 86.44 274 ASN A CA 1
ATOM 2265 C C . ASN A 1 274 ? 21.369 7.993 -16.821 1.00 86.44 274 ASN A C 1
ATOM 2267 O O . ASN A 1 274 ? 20.492 7.885 -15.971 1.00 86.44 274 ASN A O 1
ATOM 2271 N N . LEU A 1 275 ? 21.255 7.472 -18.052 1.00 89.56 275 LEU A N 1
ATOM 2272 C CA . LEU A 1 275 ? 20.053 6.824 -18.581 1.00 89.56 275 LEU A CA 1
ATOM 2273 C C . LEU A 1 275 ? 18.803 7.720 -18.518 1.00 89.56 275 LEU A C 1
ATOM 2275 O O . LEU A 1 275 ? 17.701 7.229 -18.303 1.00 89.56 275 LEU A O 1
ATOM 2279 N N . ILE A 1 276 ? 18.972 9.024 -18.752 1.00 89.81 276 ILE A N 1
ATOM 2280 C CA . ILE A 1 276 ? 17.867 9.990 -18.808 1.00 89.81 276 ILE A CA 1
ATOM 2281 C C . ILE A 1 276 ? 17.576 10.328 -20.270 1.00 89.81 276 ILE A C 1
ATOM 2283 O O . ILE A 1 276 ? 18.470 10.765 -20.999 1.00 89.81 276 ILE A O 1
ATOM 2287 N N . ALA A 1 277 ? 16.331 10.130 -20.701 1.00 91.06 277 ALA A N 1
ATOM 2288 C CA . ALA A 1 277 ? 15.887 10.514 -22.036 1.00 91.06 277 ALA A CA 1
ATOM 2289 C C . ALA A 1 277 ? 15.522 11.995 -22.123 1.00 91.06 277 ALA A C 1
ATOM 2291 O O . ALA A 1 277 ? 14.984 12.581 -21.192 1.00 91.06 277 ALA A O 1
ATOM 2292 N N . ASN A 1 278 ? 15.721 12.567 -23.306 1.00 89.94 278 ASN A N 1
ATOM 2293 C CA . ASN A 1 278 ? 15.101 13.820 -23.708 1.00 89.94 278 ASN A CA 1
ATOM 2294 C C . ASN A 1 278 ? 13.830 13.511 -24.514 1.00 89.94 278 ASN A C 1
ATOM 2296 O O . ASN A 1 278 ? 13.921 12.962 -25.618 1.00 89.94 278 ASN A O 1
ATOM 2300 N N . ILE A 1 279 ? 12.661 13.810 -23.945 1.00 89.44 279 ILE A N 1
ATOM 2301 C CA . ILE A 1 279 ? 11.354 13.519 -24.547 1.00 89.44 279 ILE A CA 1
ATOM 2302 C C . ILE A 1 279 ? 10.952 14.629 -25.520 1.00 89.44 279 ILE A C 1
ATOM 2304 O O . ILE A 1 279 ? 11.045 15.817 -25.223 1.00 89.44 279 ILE A O 1
ATOM 2308 N N . ASP A 1 280 ? 10.424 14.239 -26.679 1.00 87.56 280 ASP A N 1
ATOM 2309 C CA . ASP A 1 280 ? 9.734 15.160 -27.578 1.00 87.56 280 ASP A CA 1
ATOM 2310 C C . ASP A 1 280 ? 8.332 15.456 -27.023 1.00 87.56 280 ASP A C 1
ATOM 2312 O O . ASP A 1 280 ? 7.377 14.706 -27.256 1.00 87.56 280 ASP A O 1
ATOM 2316 N N . TYR A 1 281 ? 8.212 16.548 -26.264 1.00 83.88 281 TYR A N 1
ATOM 2317 C CA . TYR A 1 281 ? 6.969 16.961 -25.602 1.00 83.88 281 TYR A CA 1
ATOM 2318 C C . TYR A 1 281 ? 5.788 17.149 -26.570 1.00 83.88 281 TYR A C 1
ATOM 2320 O O . TYR A 1 281 ? 4.638 17.022 -26.153 1.00 83.88 281 TYR A O 1
ATOM 2328 N N . GLY A 1 282 ? 6.045 17.376 -27.866 1.00 81.12 282 GLY A N 1
ATOM 2329 C CA . GLY A 1 282 ? 5.001 17.437 -28.894 1.00 81.12 282 GLY A CA 1
ATOM 2330 C C . GLY A 1 282 ? 4.272 16.107 -29.115 1.00 81.12 282 GLY A C 1
ATOM 2331 O O . GLY A 1 282 ? 3.177 16.097 -29.665 1.00 81.12 282 GLY A O 1
ATOM 2332 N N . THR A 1 283 ? 4.844 14.991 -28.654 1.00 80.31 283 THR A N 1
ATOM 2333 C CA . THR A 1 283 ? 4.246 13.647 -28.756 1.00 80.31 283 THR A CA 1
ATOM 2334 C C . THR A 1 283 ? 3.448 13.231 -27.514 1.00 80.31 283 THR A C 1
ATOM 2336 O O . THR A 1 283 ? 2.915 12.123 -27.468 1.00 80.31 283 THR A O 1
ATOM 2339 N N . LEU A 1 284 ? 3.339 14.102 -26.500 1.00 78.25 284 LEU A N 1
ATOM 2340 C CA . LEU A 1 284 ? 2.686 13.769 -25.227 1.00 78.25 284 LEU A CA 1
ATOM 2341 C C . LEU A 1 284 ? 1.162 13.947 -25.226 1.00 78.25 284 LEU A C 1
ATOM 2343 O O . LEU A 1 284 ? 0.501 13.319 -24.403 1.00 78.25 284 LEU A O 1
ATOM 2347 N N . SER A 1 285 ? 0.592 14.762 -26.121 1.00 70.38 285 SER A N 1
ATOM 2348 C CA . SER A 1 285 ? -0.849 15.079 -26.135 1.00 70.38 285 SER A CA 1
ATOM 2349 C C . SER A 1 285 ? -1.750 13.854 -26.316 1.00 70.38 285 SER A C 1
ATOM 2351 O O . SER A 1 285 ? -2.828 13.802 -25.731 1.00 70.38 285 SER A O 1
ATOM 2353 N N . ASP A 1 286 ? -1.283 12.860 -27.074 1.00 69.38 286 ASP A N 1
ATOM 2354 C CA . ASP A 1 286 ? -2.006 11.619 -27.386 1.00 69.38 286 ASP A CA 1
ATOM 2355 C C . ASP A 1 286 ? -1.322 10.375 -26.791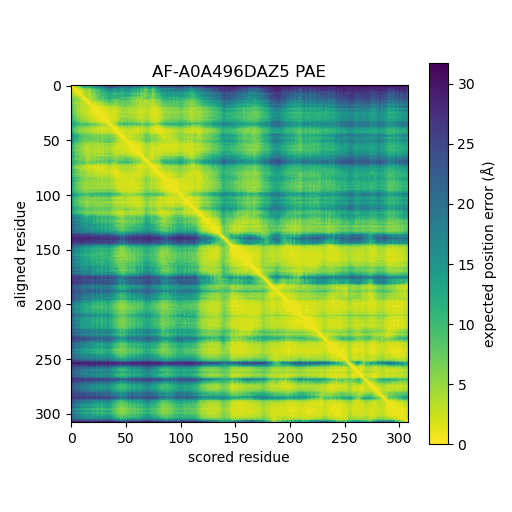 1.00 69.38 286 ASP A C 1
ATOM 2357 O O . ASP A 1 286 ? -1.574 9.237 -27.203 1.00 69.38 286 ASP A O 1
ATOM 2361 N N . CYS A 1 287 ? -0.421 10.583 -25.826 1.00 73.06 287 CYS A N 1
ATOM 2362 C CA . CYS A 1 287 ? 0.372 9.523 -25.223 1.00 73.06 287 CYS A CA 1
ATOM 2363 C C . CYS A 1 287 ? -0.518 8.545 -24.442 1.00 73.06 287 CYS A C 1
ATOM 2365 O O . CYS A 1 287 ? -1.198 8.908 -23.486 1.00 73.06 287 CYS A O 1
ATOM 2367 N N . LYS A 1 288 ? -0.476 7.265 -24.832 1.00 82.5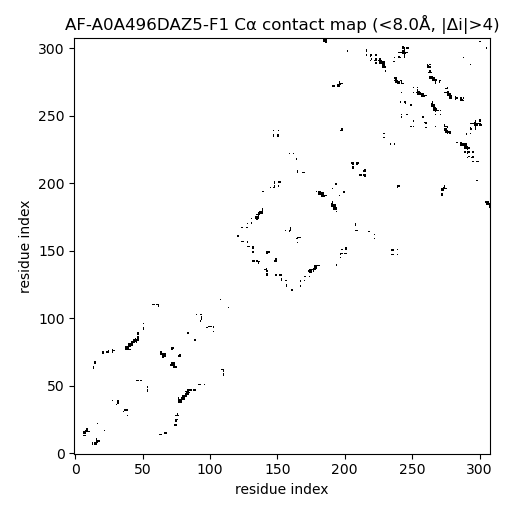6 288 LYS A N 1
ATOM 2368 C CA . LYS A 1 288 ? -1.145 6.152 -24.130 1.00 82.56 288 LYS A CA 1
ATOM 2369 C C . LYS A 1 288 ? -0.161 5.275 -23.359 1.00 82.56 288 LYS A C 1
ATOM 2371 O O . LYS A 1 288 ? -0.454 4.109 -23.087 1.00 82.56 288 LYS A O 1
ATOM 2376 N N . VAL A 1 289 ? 1.021 5.805 -23.048 1.00 88.31 289 VAL A N 1
ATOM 2377 C CA . VAL A 1 289 ? 2.016 5.080 -22.258 1.00 88.31 289 VAL A CA 1
ATOM 2378 C C . VAL A 1 289 ? 1.520 4.982 -20.824 1.00 88.31 289 VAL A C 1
ATOM 2380 O O . VAL A 1 289 ? 1.225 5.987 -20.185 1.00 88.31 289 VAL A O 1
ATOM 2383 N N . ASP A 1 290 ? 1.420 3.750 -20.346 1.00 92.06 290 ASP A N 1
ATOM 2384 C CA . ASP A 1 290 ? 1.147 3.426 -18.953 1.00 92.06 290 ASP A CA 1
ATOM 2385 C C . ASP A 1 290 ? 2.463 3.420 -18.160 1.00 92.06 290 ASP A C 1
ATOM 2387 O O . ASP A 1 290 ? 3.406 2.722 -18.538 1.00 92.06 290 ASP A O 1
ATOM 2391 N N . CYS A 1 291 ? 2.530 4.192 -17.075 1.00 92.94 291 CYS A N 1
ATOM 2392 C CA . CYS A 1 291 ? 3.709 4.340 -16.224 1.00 92.94 291 CYS A CA 1
ATOM 2393 C C . CYS A 1 291 ? 4.148 3.007 -15.609 1.00 92.94 291 CYS A C 1
ATOM 2395 O O . CYS A 1 291 ? 5.346 2.742 -15.522 1.00 92.94 291 CYS A O 1
ATOM 2397 N N . PHE A 1 292 ? 3.211 2.154 -15.188 1.00 94.44 292 PHE A N 1
ATOM 2398 C CA . PHE A 1 292 ? 3.575 0.875 -14.576 1.00 94.44 292 PHE A CA 1
ATOM 2399 C C . PHE A 1 292 ? 4.014 -0.158 -15.606 1.00 94.44 292 PHE A C 1
ATOM 2401 O O . PHE A 1 292 ? 5.005 -0.846 -15.380 1.00 94.44 292 PHE A O 1
ATOM 2408 N N . GLY A 1 293 ? 3.347 -0.231 -16.759 1.00 94.62 293 GLY A N 1
ATOM 2409 C CA . GLY A 1 293 ? 3.805 -1.032 -17.890 1.00 94.62 293 GLY A CA 1
ATOM 2410 C C . GLY A 1 293 ? 5.187 -0.596 -18.382 1.00 94.62 293 GLY A C 1
ATOM 2411 O O . GLY A 1 293 ? 6.035 -1.441 -18.644 1.00 94.62 293 GLY A O 1
ATOM 2412 N N . LEU A 1 294 ? 5.450 0.714 -18.434 1.00 95.81 294 LEU A N 1
ATOM 2413 C CA . LEU A 1 294 ? 6.775 1.265 -18.724 1.00 95.81 294 LEU A CA 1
ATOM 2414 C C . LEU A 1 294 ? 7.819 0.795 -17.699 1.00 95.81 294 LEU A C 1
ATOM 2416 O O . LEU A 1 294 ? 8.891 0.333 -18.083 1.00 95.81 294 LEU A O 1
ATOM 2420 N N . LEU A 1 295 ? 7.508 0.909 -16.404 1.00 96.06 295 LEU A N 1
ATOM 2421 C CA . LEU A 1 295 ? 8.396 0.508 -15.313 1.00 96.06 295 LEU A CA 1
ATOM 2422 C C . LEU A 1 295 ? 8.693 -0.999 -15.341 1.00 96.06 295 LEU A C 1
ATOM 2424 O O . LEU A 1 295 ? 9.838 -1.407 -15.141 1.00 96.06 295 LEU A O 1
ATOM 2428 N N . TYR A 1 296 ? 7.678 -1.817 -15.627 1.00 96.75 296 TYR A N 1
ATOM 2429 C CA . TYR A 1 296 ? 7.819 -3.258 -15.814 1.00 96.75 296 TYR A CA 1
ATOM 2430 C C . TYR A 1 296 ? 8.720 -3.588 -17.009 1.00 96.75 296 TYR A C 1
ATOM 2432 O O . TYR A 1 296 ? 9.701 -4.313 -16.837 1.00 96.75 296 TYR A O 1
ATOM 2440 N N . ASP A 1 297 ? 8.443 -3.017 -18.187 1.00 96.69 297 ASP A N 1
ATOM 2441 C CA . ASP A 1 297 ? 9.244 -3.220 -19.401 1.00 96.69 297 ASP A CA 1
ATOM 2442 C C . ASP A 1 297 ? 10.711 -2.812 -19.153 1.00 96.69 297 ASP A C 1
ATOM 2444 O O . ASP A 1 297 ? 11.644 -3.539 -19.506 1.00 96.69 297 ASP A O 1
ATOM 2448 N N . ALA A 1 298 ? 10.925 -1.680 -18.474 1.00 97.00 298 ALA A N 1
ATOM 2449 C CA . ALA A 1 298 ? 12.248 -1.188 -18.104 1.00 97.00 298 ALA A CA 1
ATOM 2450 C C . ALA A 1 298 ? 12.998 -2.147 -17.173 1.00 97.00 298 ALA A C 1
ATOM 2452 O O . ALA A 1 298 ? 14.162 -2.463 -17.432 1.00 97.00 298 ALA A O 1
ATOM 2453 N N . TYR A 1 299 ? 12.353 -2.635 -16.109 1.00 96.94 299 TYR A N 1
ATOM 2454 C CA . TYR A 1 299 ? 12.994 -3.554 -15.169 1.00 96.94 299 TYR A CA 1
ATOM 2455 C C . TYR A 1 299 ? 13.269 -4.927 -15.794 1.00 96.94 299 TYR A C 1
ATOM 2457 O O . TYR A 1 299 ? 14.335 -5.510 -15.580 1.00 96.94 299 TYR A O 1
ATOM 2465 N N . LEU A 1 300 ? 12.340 -5.426 -16.615 1.00 96.31 300 LEU A N 1
ATOM 2466 C CA . LEU A 1 300 ? 12.496 -6.675 -17.355 1.00 96.31 300 LEU A CA 1
ATOM 2467 C C . LEU A 1 300 ? 13.717 -6.618 -18.280 1.00 96.31 300 LEU A C 1
ATOM 2469 O O . LEU A 1 300 ? 14.546 -7.532 -18.275 1.00 96.31 300 LEU A O 1
ATOM 2473 N N . ASN A 1 301 ? 13.857 -5.532 -19.040 1.00 95.88 301 ASN A N 1
ATOM 2474 C CA . ASN A 1 301 ? 14.996 -5.337 -19.929 1.00 95.88 301 ASN A CA 1
ATOM 2475 C C . ASN A 1 301 ? 16.299 -5.116 -19.163 1.00 95.88 301 ASN A C 1
ATOM 2477 O O . ASN A 1 301 ? 17.319 -5.686 -19.549 1.00 95.88 301 ASN A O 1
ATOM 2481 N N . TYR A 1 302 ? 16.270 -4.354 -18.064 1.00 94.25 302 TYR A N 1
ATOM 2482 C CA . TYR A 1 302 ? 17.421 -4.208 -17.174 1.00 94.25 302 TYR A CA 1
ATOM 2483 C C . TYR A 1 302 ? 17.936 -5.583 -16.733 1.00 94.25 302 TYR A C 1
ATOM 2485 O O . TYR A 1 302 ? 19.085 -5.924 -16.998 1.00 94.25 302 TYR A O 1
ATOM 2493 N N . LYS A 1 303 ? 17.060 -6.424 -16.174 1.00 93.31 303 LYS A N 1
ATOM 2494 C CA . LYS A 1 303 ? 17.418 -7.768 -15.706 1.00 93.31 303 LYS A CA 1
ATOM 2495 C C . LYS A 1 303 ? 17.937 -8.676 -16.826 1.00 93.31 303 LYS A C 1
ATOM 2497 O O . LYS A 1 303 ? 18.824 -9.492 -16.597 1.00 93.31 303 LYS A O 1
ATOM 2502 N N . LYS A 1 304 ? 17.356 -8.579 -18.023 1.00 92.81 304 LYS A N 1
ATOM 2503 C CA . LYS A 1 304 ? 17.700 -9.446 -19.157 1.00 92.81 304 LYS A CA 1
ATOM 2504 C C . LYS A 1 304 ? 19.038 -9.086 -19.798 1.00 92.81 304 LYS A C 1
ATOM 2506 O O . LYS A 1 304 ? 19.730 -9.975 -20.287 1.00 92.81 304 LYS A O 1
ATOM 2511 N N . HIS A 1 305 ? 19.356 -7.797 -19.867 1.00 90.06 305 HIS A N 1
ATOM 2512 C CA . HIS A 1 305 ? 20.430 -7.302 -20.722 1.00 90.06 305 HIS A CA 1
ATOM 2513 C C . HIS A 1 305 ? 21.642 -6.760 -19.967 1.00 90.06 305 HIS A C 1
ATOM 2515 O O . HIS A 1 305 ? 22.724 -6.707 -20.550 1.00 90.06 305 HIS A O 1
ATOM 2521 N N . PHE A 1 306 ? 21.483 -6.357 -18.707 1.00 87.75 306 PHE A N 1
ATOM 2522 C CA . PHE A 1 306 ? 22.596 -5.882 -17.899 1.00 87.75 306 PHE A CA 1
ATOM 2523 C C . PHE A 1 306 ? 23.197 -7.024 -17.089 1.00 87.75 306 PHE A C 1
ATOM 2525 O O . PHE A 1 306 ? 22.488 -7.792 -16.441 1.00 87.75 306 PHE A O 1
ATOM 2532 N N . VAL A 1 307 ? 24.524 -7.106 -17.114 1.00 76.94 307 VAL A N 1
ATOM 2533 C CA . VAL A 1 307 ? 25.297 -8.055 -16.307 1.00 76.94 307 VAL A CA 1
ATOM 2534 C C . VAL A 1 307 ? 25.980 -7.279 -15.182 1.00 76.94 307 VAL A C 1
ATOM 2536 O O . VAL A 1 307 ? 26.552 -6.212 -15.434 1.00 76.94 307 VAL A O 1
ATOM 2539 N N . LEU A 1 308 ? 25.864 -7.796 -13.954 1.00 70.19 308 LEU A N 1
ATOM 2540 C CA . LEU A 1 308 ? 26.575 -7.303 -12.767 1.00 70.19 308 LEU A CA 1
ATOM 2541 C C . LEU A 1 308 ? 28.075 -7.608 -12.853 1.00 70.19 308 LEU A C 1
ATOM 2543 O O . LEU A 1 308 ? 28.421 -8.721 -13.309 1.00 70.19 308 LEU A O 1
#

pLDDT: mean 85.7, std 9.25, range [52.78, 97.0]

Radius of gyration: 29.23 Å; Cα contacts (8 Å, |Δi|>4): 387; chains: 1; bounding box: 72×40×79 Å

Secondary structure (DSSP, 8-state):
-HHHHHHHHHSTT-TT---HHHHHHHHHHHHHHHHH----EEEE--GGGS-HHHHHHHHHHHHHHTTGGGSSS-TT--SEEEE-S-HHHHHHHHHHHH-TTS-HHHHHTTS-SS-------HHHHHHHHHHHHTT---SS--TTT-HHHHHHHHHHHHHHHHTTSS-HHHHHTTTTT-PPP--EEEETTEEEEGGG-HHHHHHHHHHHHHSSHHHHHHHHHHHTTS--B--TTSHHHHHHHHHHHTHHHHTT--TTPPEEETTEEEE-GGGGGGT--EE-GGGSTT---BHHHHHHHHHHHHHHH-B-

Nearest PDB structures (foldseek):
  7swl-assembly1_A  TM=3.753E-01  e=1.639E+00  Thermochaetoides thermophila

Solvent-accessible surface area (backbone atoms only — not comparable to full-atom values): 17541 Å² total; per-residue (Å²): 111,69,66,59,53,51,52,43,26,69,33,85,91,38,94,54,45,62,51,72,68,52,52,51,48,30,49,53,44,53,50,51,31,68,74,68,73,49,85,48,72,47,76,46,69,62,46,63,76,49,60,74,68,56,41,58,50,51,51,57,52,52,54,52,30,48,41,34,85,81,65,69,37,28,67,52,66,48,74,42,78,45,81,39,60,56,64,67,58,44,49,52,51,46,30,74,73,73,36,81,89,55,69,56,65,78,56,57,61,68,72,54,95,83,71,87,82,81,88,82,57,66,70,61,50,48,52,48,51,53,55,48,57,68,42,44,58,42,90,79,47,64,50,77,74,40,67,62,37,42,53,46,46,50,56,52,50,50,51,35,39,75,73,65,77,41,57,73,72,64,57,62,72,39,55,84,72,45,66,67,76,92,44,58,36,34,46,88,96,44,79,37,49,34,81,58,13,44,51,51,45,47,50,57,50,48,20,61,74,57,68,33,71,64,49,35,52,52,48,35,54,60,51,32,73,64,78,42,64,48,46,92,91,39,47,68,54,49,25,38,29,48,54,39,40,35,30,92,77,54,64,86,55,69,50,84,51,81,43,74,54,85,76,35,38,32,27,45,39,96,41,50,72,32,45,37,39,50,70,45,70,88,36,51,88,80,43,74,46,32,53,39,50,38,49,31,40,14,50,53,40,44,67,74,59,46,45,118